Protein AF-A0A975G9B1-F1 (afdb_monomer_lite)

Secondary structure (DSSP, 8-state):
--TTTGGG-BSSPPTTPEEEEEEEEEEETTS-B----HHHHHHHHHHHHHTTT-THHHHTTEEEPS--EEESB-EEEEEETTHHHHHTT--TTS-SSSEEEEEEEEEE-SS-EEEEEEEEEESEEEEEETTEEEEE-BSB-TTT--B-TT-HHHHTTSS--HHHHHHTTT-SSPSSPPEE--TT-HHHHHHT-SEEEEEEEEE-TT-EEEEEEEEEESS-SEEEEEEEEEETT---PBPTTS-B-PBB-BSSS--PPP---TT----BTTPPPPEEE----PPP-

Sequence (285 aa):
MDPGQLVFGIPDPDANSLVGTFYDTKLDTKGRDTGMTPEKLREVIKDFTTHGWNERSLESKYYKAPKALYQTRLYIPVMAADAAPTAFGCGPEVQPSRWIVLYRGTVVAPESGKFRFVGAGDDVLVVRFNGQNVFDHGFTQGTTALYVPGKTDFLAGRKEDRDLAKMVRGGAMKMPITFYQYDTTRNWNQSIGGLAVGAEFEVMAGRSYPLEILISEVPGGLFGAALLIEKSGASYSKASTGSPVLPLFRLDGTLPPATKADNAPPYDPNGSVWKRVDGKIRPGI

Structure (mmCIF, N/CA/C/O backbone):
data_AF-A0A975G9B1-F1
#
_entry.id   AF-A0A975G9B1-F1
#
loop_
_atom_site.group_PDB
_atom_site.id
_atom_site.type_symbol
_atom_site.label_atom_id
_atom_site.label_alt_id
_atom_site.label_comp_id
_atom_site.label_asym_id
_atom_site.label_entity_id
_atom_site.label_seq_id
_atom_site.pdbx_PDB_ins_code
_atom_site.Cartn_x
_atom_site.Cartn_y
_atom_site.Cartn_z
_atom_site.occupancy
_atom_site.B_iso_or_equiv
_atom_site.auth_seq_id
_atom_site.auth_comp_id
_atom_site.auth_asym_id
_atom_site.auth_atom_id
_atom_site.pdbx_PDB_model_num
ATOM 1 N N . MET A 1 1 ? -23.195 -7.856 -2.102 1.00 59.41 1 MET A N 1
ATOM 2 C CA . MET A 1 1 ? -22.259 -6.746 -1.840 1.00 59.41 1 MET A CA 1
ATOM 3 C C . MET A 1 1 ? -22.224 -5.901 -3.106 1.00 59.41 1 MET A C 1
ATOM 5 O O . MET A 1 1 ? -22.267 -6.495 -4.180 1.00 59.41 1 MET A O 1
ATOM 9 N N . ASP A 1 2 ? -22.259 -4.573 -3.000 1.00 68.38 2 ASP A N 1
ATOM 10 C CA . ASP A 1 2 ? -22.180 -3.671 -4.165 1.00 68.38 2 ASP A CA 1
ATOM 11 C C . ASP A 1 2 ? -20.811 -3.848 -4.864 1.00 68.38 2 ASP A C 1
ATOM 13 O O . ASP A 1 2 ? -19.817 -4.026 -4.152 1.00 68.38 2 ASP A O 1
ATOM 17 N N . PRO A 1 3 ? -20.706 -3.819 -6.210 1.00 64.44 3 PRO A N 1
ATOM 18 C CA . PRO A 1 3 ? -19.423 -3.763 -6.918 1.00 64.44 3 PRO A CA 1
ATOM 19 C C . PRO A 1 3 ? -18.385 -2.809 -6.312 1.00 64.44 3 PRO A C 1
ATOM 21 O O . PRO A 1 3 ? -17.206 -3.160 -6.267 1.00 64.44 3 PRO A O 1
ATOM 24 N N . GLY A 1 4 ? -18.807 -1.649 -5.796 1.00 65.12 4 GLY A N 1
ATOM 25 C CA . GLY A 1 4 ? -17.917 -0.696 -5.126 1.00 65.12 4 GLY A CA 1
ATOM 26 C C . GLY A 1 4 ? -17.311 -1.223 -3.820 1.00 65.12 4 GLY A C 1
ATOM 27 O O . GLY A 1 4 ? -16.214 -0.836 -3.456 1.00 65.12 4 GLY A O 1
ATOM 28 N N . GLN A 1 5 ? -17.970 -2.148 -3.126 1.00 74.38 5 GLN A N 1
ATOM 29 C CA . GLN A 1 5 ? -17.494 -2.727 -1.862 1.00 74.38 5 GLN A CA 1
ATOM 30 C C . GLN A 1 5 ? -16.549 -3.918 -2.081 1.00 74.38 5 GLN A C 1
ATOM 32 O O . GLN A 1 5 ? -15.650 -4.145 -1.274 1.00 74.38 5 GLN A O 1
ATOM 37 N N . LEU A 1 6 ? -16.706 -4.643 -3.195 1.00 82.56 6 LEU A N 1
ATOM 38 C CA 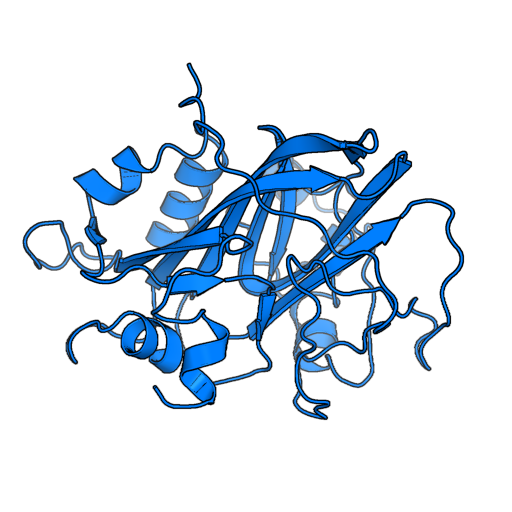. LEU A 1 6 ? -15.876 -5.810 -3.532 1.00 82.56 6 LEU A CA 1
ATOM 39 C C . LEU A 1 6 ? -14.397 -5.456 -3.749 1.00 82.56 6 LEU A C 1
ATOM 41 O O . LEU A 1 6 ? -13.534 -6.330 -3.693 1.00 82.56 6 LEU A O 1
ATOM 45 N N . VAL A 1 7 ? -14.083 -4.177 -3.974 1.00 87.12 7 VAL A N 1
ATOM 46 C CA . VAL A 1 7 ? -12.705 -3.694 -4.146 1.00 87.12 7 VAL A CA 1
ATOM 47 C C . VAL A 1 7 ? -11.870 -3.799 -2.863 1.00 87.12 7 VAL A C 1
ATOM 49 O O . VAL A 1 7 ? -10.647 -3.841 -2.956 1.00 87.12 7 VAL A O 1
ATOM 52 N N . PHE A 1 8 ? -12.504 -3.912 -1.687 1.00 90.00 8 PHE A N 1
ATOM 53 C CA . PHE A 1 8 ? -11.844 -4.197 -0.400 1.00 90.00 8 PHE A CA 1
ATOM 54 C C . PHE A 1 8 ? -11.728 -5.701 -0.101 1.00 90.00 8 PHE A C 1
ATOM 56 O O . PHE A 1 8 ? -11.131 -6.102 0.896 1.00 90.00 8 PHE A O 1
ATOM 63 N N . GLY A 1 9 ? -12.264 -6.543 -0.980 1.00 90.31 9 GLY A N 1
ATOM 64 C CA . GLY A 1 9 ? -12.240 -7.991 -0.867 1.00 90.31 9 GLY A CA 1
ATOM 65 C C . GLY A 1 9 ? -13.637 -8.595 -0.918 1.00 90.31 9 GLY A C 1
ATOM 66 O O . GLY A 1 9 ? -14.657 -7.909 -0.844 1.00 90.31 9 GLY A O 1
ATOM 67 N N . ILE A 1 10 ? -13.671 -9.914 -1.055 1.00 89.38 10 ILE A N 1
ATOM 68 C CA . ILE A 1 10 ? -14.897 -10.710 -1.111 1.00 89.38 10 ILE A CA 1
ATOM 69 C C . ILE A 1 10 ? -15.189 -11.342 0.261 1.00 89.38 10 ILE A C 1
ATOM 71 O O . ILE A 1 10 ? -14.260 -11.545 1.043 1.00 89.38 10 ILE A O 1
ATOM 75 N N . PRO A 1 11 ? -16.458 -11.640 0.594 1.00 85.44 11 PRO A N 1
ATOM 76 C CA . PRO A 1 11 ? -16.806 -12.242 1.884 1.00 85.44 11 PRO A CA 1
ATOM 77 C C . PRO A 1 11 ? -16.415 -13.722 1.978 1.00 85.44 11 PRO A C 1
ATOM 79 O O . PRO A 1 11 ? -16.174 -14.215 3.078 1.00 85.44 11 PRO A O 1
ATOM 82 N N . ASP A 1 12 ? -16.346 -14.418 0.843 1.00 83.75 12 ASP A N 1
ATOM 83 C CA . ASP A 1 12 ? -16.025 -15.840 0.791 1.00 83.75 12 ASP A CA 1
ATOM 84 C C . ASP A 1 12 ? -14.514 -16.040 0.604 1.00 83.75 12 ASP A C 1
ATOM 86 O O . ASP A 1 12 ? -13.925 -15.437 -0.297 1.00 83.75 12 ASP A O 1
ATOM 90 N N . PRO A 1 13 ? -13.855 -16.872 1.426 1.00 79.94 13 PRO A N 1
ATOM 91 C CA . PRO A 1 13 ? -12.434 -17.138 1.266 1.00 79.94 13 PRO A CA 1
ATOM 92 C C . PRO A 1 13 ? -12.158 -17.859 -0.056 1.00 79.94 13 PRO A C 1
ATOM 94 O O . PRO A 1 13 ? -12.658 -18.959 -0.285 1.00 79.94 13 PRO A O 1
ATOM 97 N N . ASP A 1 14 ? -11.290 -17.278 -0.883 1.00 77.94 14 ASP A N 1
ATOM 98 C CA . ASP A 1 14 ? -10.572 -18.024 -1.919 1.00 77.94 14 ASP A CA 1
ATOM 99 C C . ASP A 1 14 ? -9.252 -18.558 -1.347 1.00 77.94 14 ASP A C 1
ATOM 101 O O . ASP A 1 14 ? -8.618 -17.921 -0.497 1.00 77.94 14 ASP A O 1
ATOM 105 N N . ALA A 1 15 ? -8.807 -19.718 -1.836 1.00 79.75 15 ALA A N 1
ATOM 106 C CA . ALA A 1 15 ? -7.558 -20.342 -1.402 1.00 79.75 15 ALA A CA 1
ATOM 107 C C . ALA A 1 15 ? -6.342 -19.419 -1.602 1.00 79.75 15 ALA A C 1
ATOM 109 O O . ALA A 1 15 ? -5.358 -19.531 -0.860 1.00 79.75 15 ALA A O 1
ATOM 110 N N . ASN A 1 16 ? -6.420 -18.491 -2.567 1.00 86.69 16 ASN A N 1
ATOM 111 C CA . ASN A 1 16 ? -5.346 -17.562 -2.884 1.00 86.69 16 ASN A CA 1
ATOM 112 C C . ASN A 1 16 ? -5.459 -16.192 -2.189 1.00 86.69 16 ASN A C 1
ATOM 114 O O . ASN A 1 16 ? -4.576 -15.354 -2.367 1.00 86.69 16 ASN A O 1
ATOM 118 N N . SER A 1 17 ? -6.489 -15.938 -1.385 1.00 91.38 17 SER A N 1
ATOM 119 C CA . SER A 1 17 ? -6.714 -14.608 -0.811 1.00 91.38 17 SER A CA 1
ATOM 120 C C . SER A 1 17 ? -5.895 -14.323 0.448 1.00 91.38 17 SER A C 1
ATOM 122 O O . SER A 1 17 ? -5.676 -15.187 1.301 1.00 91.38 17 SER A O 1
ATOM 124 N N . LEU A 1 18 ? -5.497 -13.060 0.607 1.00 94.62 18 LEU A N 1
ATOM 125 C CA . LEU A 1 18 ? -5.094 -12.498 1.894 1.00 94.62 18 LEU A CA 1
ATOM 126 C C . LEU A 1 18 ? -6.326 -12.306 2.774 1.00 94.62 18 LEU A C 1
ATOM 128 O O . LEU A 1 18 ? -7.396 -11.951 2.281 1.00 94.62 18 LEU A O 1
ATOM 132 N N . VAL A 1 19 ? -6.154 -12.480 4.080 1.00 95.62 19 VAL A N 1
ATOM 133 C CA . VAL A 1 19 ? -7.198 -12.205 5.071 1.00 95.62 19 VAL A CA 1
ATOM 134 C C . VAL A 1 19 ? -7.104 -10.742 5.481 1.00 95.62 19 VAL A C 1
ATOM 136 O O . VAL A 1 19 ? -6.072 -10.322 6.001 1.00 95.62 19 VAL A O 1
ATOM 139 N N . GLY A 1 20 ? -8.157 -9.979 5.218 1.00 96.31 20 GLY A N 1
ATOM 140 C CA . GLY A 1 20 ? -8.314 -8.577 5.578 1.00 96.31 20 GLY A CA 1
ATOM 141 C C . GLY A 1 20 ? -9.076 -8.413 6.887 1.00 96.31 20 GLY A C 1
ATOM 142 O O . GLY A 1 20 ? -10.209 -8.882 7.011 1.00 96.31 20 GLY A O 1
ATOM 143 N N . THR A 1 21 ? -8.475 -7.699 7.835 1.00 96.88 21 THR A N 1
ATOM 144 C CA . THR A 1 21 ? -9.108 -7.273 9.088 1.00 96.88 21 THR A CA 1
ATOM 145 C C . THR A 1 21 ? -9.267 -5.757 9.095 1.00 96.88 21 THR A C 1
ATOM 147 O O . THR A 1 21 ? -8.298 -5.042 8.848 1.00 96.88 21 THR A O 1
ATOM 150 N N . PHE A 1 22 ? -10.458 -5.265 9.434 1.00 97.06 22 PHE A N 1
ATOM 151 C CA . PHE A 1 22 ? -10.736 -3.837 9.594 1.00 97.06 22 PHE A CA 1
ATOM 152 C C . PHE A 1 22 ? -10.763 -3.434 11.072 1.00 97.06 22 PHE A C 1
ATOM 154 O O . PHE A 1 22 ? -11.398 -4.100 11.896 1.00 97.06 22 PHE A O 1
ATOM 161 N N . TYR A 1 23 ? -10.127 -2.304 11.381 1.00 97.31 23 TYR A N 1
ATOM 162 C CA . TYR A 1 23 ? -10.142 -1.653 12.687 1.00 97.31 23 TYR A CA 1
ATOM 163 C C . TYR A 1 23 ? -10.677 -0.229 12.570 1.00 97.31 23 TYR A C 1
ATOM 165 O O . TYR A 1 23 ? -10.077 0.608 11.886 1.00 97.31 23 TYR A O 1
ATOM 173 N N . ASP A 1 24 ? -11.757 0.070 13.293 1.00 95.81 24 ASP A N 1
ATOM 174 C CA . ASP A 1 24 ? -12.147 1.455 13.542 1.00 95.81 24 ASP A CA 1
ATOM 175 C C . ASP A 1 24 ? -11.385 1.971 14.762 1.00 95.81 24 ASP A C 1
ATOM 177 O O . ASP A 1 24 ? -11.650 1.571 15.894 1.00 95.81 24 ASP A O 1
ATOM 181 N N . THR A 1 25 ? -10.447 2.890 14.542 1.00 96.81 25 THR A N 1
ATOM 182 C CA . THR A 1 25 ? -9.612 3.416 15.625 1.00 96.81 25 THR A CA 1
ATOM 183 C C . THR A 1 25 ? -10.307 4.504 16.451 1.00 96.81 25 THR A C 1
ATOM 185 O O . THR A 1 25 ? -9.828 4.877 17.525 1.00 96.81 25 THR A O 1
ATOM 188 N N . LYS A 1 26 ? -11.464 4.993 15.985 1.00 94.94 26 LYS A N 1
ATOM 189 C CA . LYS A 1 26 ? -12.306 5.964 16.697 1.00 94.94 26 LYS A CA 1
ATOM 190 C C . LYS A 1 26 ? -13.044 5.338 17.878 1.00 94.94 26 LYS A C 1
ATOM 192 O O . LYS A 1 26 ? -13.419 6.057 18.797 1.00 94.94 26 LYS A O 1
ATOM 197 N N . LEU A 1 27 ? -13.233 4.021 17.859 1.00 94.75 27 LEU A N 1
ATOM 198 C CA . LEU A 1 27 ? -13.948 3.274 18.886 1.00 94.75 27 LEU A CA 1
ATOM 199 C C . LEU A 1 27 ? -12.996 2.312 19.595 1.00 94.75 27 LEU A C 1
ATOM 201 O O . LEU A 1 27 ? -12.143 1.690 18.963 1.00 94.75 27 LEU A O 1
ATOM 205 N N . ASP A 1 28 ? -13.136 2.182 20.911 1.00 96.00 28 ASP A N 1
ATOM 206 C CA . ASP A 1 28 ? -12.418 1.176 21.684 1.00 96.00 28 ASP A CA 1
ATOM 207 C C . ASP A 1 28 ? -13.070 -0.211 21.551 1.00 96.00 28 ASP A C 1
ATOM 209 O O . ASP A 1 28 ? -14.099 -0.393 20.896 1.00 96.00 28 ASP A O 1
ATOM 213 N N . THR A 1 29 ? -12.496 -1.219 22.208 1.00 95.62 29 THR A N 1
ATOM 214 C CA . THR A 1 29 ? -13.017 -2.600 22.189 1.00 95.62 29 THR A CA 1
ATOM 215 C C . THR A 1 29 ? -14.428 -2.758 22.772 1.00 95.62 29 THR A C 1
ATOM 217 O O . THR A 1 29 ? -15.036 -3.816 22.619 1.00 95.62 29 THR A O 1
ATOM 220 N N . LYS A 1 30 ? -14.962 -1.726 23.435 1.00 93.56 30 LYS A N 1
ATOM 221 C CA . LYS A 1 30 ? -16.316 -1.670 24.001 1.00 93.56 30 LYS A CA 1
ATOM 222 C C . LYS A 1 30 ? -17.232 -0.707 23.235 1.00 93.56 30 LYS A C 1
ATOM 224 O O . LYS A 1 30 ? -18.334 -0.442 23.707 1.00 93.56 30 LYS A O 1
ATOM 229 N N . GLY A 1 31 ? -16.789 -0.177 22.093 1.00 91.62 31 GLY A N 1
ATOM 230 C CA . GLY A 1 31 ? -17.560 0.763 21.276 1.00 91.62 31 GLY A CA 1
ATOM 231 C C . GLY A 1 31 ? -17.593 2.194 21.819 1.00 91.62 31 GLY A C 1
ATOM 232 O O . GLY A 1 31 ? -18.476 2.959 21.449 1.00 91.62 31 GLY A O 1
ATOM 233 N N . ARG A 1 32 ? -16.677 2.572 22.717 1.00 93.50 32 ARG A N 1
ATOM 234 C CA . ARG A 1 32 ? -16.606 3.936 23.271 1.00 93.50 32 ARG A CA 1
ATOM 235 C C . ARG A 1 32 ? -15.637 4.790 22.464 1.00 93.50 32 ARG A C 1
ATOM 237 O O . ARG A 1 32 ? -14.622 4.282 22.000 1.00 93.50 32 ARG A O 1
ATOM 244 N N . ASP A 1 33 ? -15.920 6.083 22.354 1.00 95.25 33 ASP A N 1
ATOM 245 C CA . ASP A 1 33 ? -15.051 7.034 21.655 1.00 95.25 33 ASP A CA 1
ATOM 246 C C . ASP A 1 33 ? -13.634 7.076 22.268 1.00 95.25 33 ASP A C 1
ATOM 248 O O . ASP A 1 33 ? -13.464 7.155 23.488 1.00 95.25 33 ASP A O 1
ATOM 252 N N . THR A 1 34 ? -12.608 7.004 21.418 1.00 96.12 34 THR A N 1
ATOM 253 C CA . THR A 1 34 ? -11.186 7.017 21.817 1.00 96.12 34 THR A CA 1
ATOM 254 C C . THR A 1 34 ? -10.561 8.416 21.785 1.00 96.12 34 THR A C 1
ATOM 256 O O . THR A 1 34 ? -9.386 8.589 22.129 1.00 96.12 34 THR A O 1
ATOM 259 N N . GLY A 1 35 ? -11.301 9.427 21.325 1.00 95.69 35 GLY A N 1
ATOM 260 C CA . GLY A 1 35 ? -10.792 10.757 21.013 1.00 95.69 35 GLY A CA 1
ATOM 261 C C . GLY A 1 35 ? -9.785 10.749 19.862 1.00 95.69 35 GLY A C 1
ATOM 262 O O . GLY A 1 35 ? -8.821 11.526 19.894 1.00 95.69 35 GLY A O 1
ATOM 263 N N . MET A 1 36 ? -9.932 9.830 18.898 1.00 96.81 36 MET A N 1
ATOM 264 C CA . MET A 1 36 ? -9.004 9.680 17.775 1.00 96.81 36 MET A CA 1
ATOM 265 C C . MET A 1 36 ? -9.009 10.912 16.866 1.00 96.81 36 MET A C 1
ATOM 267 O O . MET A 1 36 ? -10.040 11.285 16.303 1.00 96.81 36 MET A O 1
ATOM 271 N N . THR A 1 37 ? -7.826 11.484 16.651 1.00 96.31 37 THR A N 1
ATOM 272 C CA . THR A 1 37 ? -7.583 12.558 15.677 1.00 96.31 37 THR A CA 1
ATOM 273 C C . THR A 1 37 ? -6.749 12.024 14.510 1.00 96.31 37 THR A C 1
ATOM 275 O O . THR A 1 37 ? -6.126 10.967 14.648 1.00 96.31 37 THR A O 1
ATOM 278 N N . PRO A 1 38 ? -6.698 12.727 13.364 1.00 95.44 38 PRO A N 1
ATOM 279 C CA . PRO A 1 38 ? -5.798 12.368 12.271 1.00 95.44 38 PRO A CA 1
ATOM 280 C C . PRO A 1 38 ? -4.347 12.186 12.735 1.00 95.44 38 PRO A C 1
ATOM 282 O O . PRO A 1 38 ? -3.728 11.173 12.437 1.00 95.44 38 PRO A O 1
ATOM 285 N N . GLU A 1 39 ? -3.825 13.109 13.543 1.00 95.94 39 GLU A N 1
ATOM 286 C CA . GLU A 1 39 ? -2.448 13.096 14.056 1.00 95.94 39 GLU A CA 1
ATOM 287 C C . GLU A 1 39 ? -2.188 11.871 14.935 1.00 95.94 39 GLU A C 1
ATOM 289 O O . GLU A 1 39 ? -1.176 11.195 14.761 1.00 95.94 39 GLU A O 1
ATOM 294 N N . LYS A 1 40 ? -3.129 11.538 15.830 1.00 97.44 40 LYS A N 1
ATOM 295 C CA . LYS A 1 40 ? -3.027 10.335 16.667 1.00 97.44 40 LYS A CA 1
ATOM 296 C C . LYS A 1 40 ? -2.994 9.068 15.819 1.00 97.44 40 LYS A C 1
ATOM 298 O O . LYS A 1 40 ? -2.215 8.171 16.120 1.00 97.44 40 LYS A O 1
ATOM 303 N N . LEU A 1 41 ? -3.798 8.993 14.759 1.00 97.62 41 LEU A N 1
ATOM 304 C CA . LEU A 1 41 ? -3.797 7.823 13.888 1.00 97.62 41 LEU A CA 1
ATOM 305 C C . LEU A 1 41 ? -2.486 7.685 13.103 1.00 97.62 41 LEU A C 1
ATOM 307 O O . LEU A 1 41 ? -1.980 6.573 12.982 1.00 97.62 41 LEU A O 1
ATOM 311 N N . ARG A 1 42 ? -1.892 8.787 12.623 1.00 97.31 42 ARG A N 1
ATOM 312 C CA . ARG A 1 42 ? -0.571 8.733 11.966 1.00 97.31 42 ARG A CA 1
ATOM 313 C C . ARG A 1 42 ? 0.490 8.129 12.891 1.00 97.31 42 ARG A C 1
ATOM 315 O O . ARG A 1 42 ? 1.252 7.272 12.453 1.00 97.31 42 ARG A O 1
ATOM 322 N N . GLU A 1 43 ? 0.488 8.501 14.173 1.00 97.38 43 GLU A N 1
ATOM 323 C CA . GLU A 1 43 ? 1.387 7.892 15.163 1.00 97.38 43 GLU A CA 1
ATOM 324 C C . GLU A 1 43 ? 1.031 6.429 15.461 1.00 97.38 43 GLU A C 1
ATOM 326 O O . GLU A 1 43 ? 1.929 5.599 15.519 1.00 97.38 43 GLU A O 1
ATOM 331 N N . VAL A 1 44 ? -0.254 6.062 15.555 1.00 98.25 44 VAL A N 1
ATOM 332 C CA . VAL A 1 44 ? -0.668 4.652 15.715 1.00 98.25 44 VAL A CA 1
ATOM 333 C C . VAL A 1 44 ? -0.164 3.786 14.557 1.00 98.25 44 VAL A C 1
ATOM 335 O O . VAL A 1 44 ? 0.333 2.684 14.790 1.00 98.25 44 VAL A O 1
ATOM 338 N N . ILE A 1 45 ? -0.262 4.271 13.316 1.00 98.44 45 ILE A N 1
ATOM 339 C CA . ILE A 1 45 ? 0.233 3.562 12.128 1.00 98.44 45 ILE A CA 1
ATOM 340 C C . ILE A 1 45 ? 1.759 3.457 12.165 1.00 98.44 45 ILE A C 1
ATOM 342 O O . ILE A 1 45 ? 2.303 2.381 11.908 1.00 98.44 45 ILE A O 1
ATOM 346 N N . LYS A 1 46 ? 2.460 4.536 12.519 1.00 98.00 46 LYS A N 1
ATOM 347 C CA . LYS A 1 46 ? 3.918 4.530 12.672 1.00 98.00 46 LYS A CA 1
ATOM 348 C C . LYS A 1 46 ? 4.376 3.553 13.732 1.00 98.00 46 LYS A C 1
ATOM 350 O O . LYS A 1 46 ? 5.227 2.713 13.445 1.00 98.00 46 LYS A O 1
ATOM 355 N N . ASP A 1 47 ? 3.778 3.585 14.912 1.00 97.62 47 ASP A N 1
ATOM 356 C CA . ASP A 1 47 ? 4.091 2.645 15.978 1.00 97.62 47 ASP A CA 1
ATOM 357 C C . ASP A 1 47 ? 3.832 1.208 15.517 1.00 97.62 47 ASP A C 1
ATOM 359 O O . ASP A 1 47 ? 4.717 0.361 15.625 1.00 97.62 47 ASP A O 1
ATOM 363 N N . PHE A 1 48 ? 2.672 0.934 14.915 1.00 98.50 48 PHE A N 1
ATOM 364 C CA . PHE A 1 48 ? 2.335 -0.398 14.412 1.00 98.50 48 PHE A CA 1
ATOM 365 C C . PHE A 1 48 ? 3.341 -0.910 13.368 1.00 98.50 48 PHE A C 1
ATOM 367 O O . PHE A 1 48 ? 3.837 -2.037 13.476 1.00 98.50 48 PHE A O 1
ATOM 374 N N . THR A 1 49 ? 3.672 -0.083 12.374 1.00 98.25 49 THR A N 1
ATOM 375 C CA . THR A 1 49 ? 4.527 -0.475 11.242 1.00 98.25 49 THR A CA 1
ATOM 376 C C . THR A 1 49 ? 6.012 -0.549 11.598 1.00 98.25 49 THR A C 1
ATOM 378 O O . THR A 1 49 ? 6.765 -1.249 10.915 1.00 98.25 49 THR A O 1
ATOM 381 N N . THR A 1 50 ? 6.444 0.115 12.673 1.00 96.12 50 THR A N 1
ATOM 382 C CA . THR A 1 50 ? 7.840 0.099 13.150 1.00 96.12 50 THR A CA 1
ATOM 383 C C . THR A 1 50 ? 8.080 -0.858 14.322 1.00 96.12 50 THR A C 1
ATOM 385 O O . THR A 1 50 ? 9.218 -1.265 14.538 1.00 96.12 50 THR A O 1
ATOM 388 N N . HIS A 1 51 ? 7.030 -1.323 15.011 1.00 94.38 51 HIS A N 1
ATOM 389 C CA . HIS A 1 51 ? 7.122 -2.265 16.137 1.00 94.38 51 HIS A CA 1
ATOM 390 C C . HIS A 1 51 ? 6.575 -3.655 15.780 1.00 94.38 51 HIS A C 1
ATOM 392 O O . HIS A 1 51 ? 5.739 -4.240 16.472 1.00 94.38 51 HIS A O 1
ATOM 398 N N . GLY A 1 52 ? 7.062 -4.198 14.661 1.00 89.75 52 GLY A N 1
ATOM 399 C CA . GLY A 1 52 ? 6.894 -5.611 14.310 1.00 89.75 52 GLY A CA 1
ATOM 400 C C . GLY A 1 52 ? 5.508 -6.017 13.806 1.00 89.75 52 GLY A C 1
ATOM 401 O O . GLY A 1 52 ? 5.288 -7.216 13.615 1.00 89.75 52 GLY A O 1
ATOM 402 N N . TRP A 1 53 ? 4.607 -5.058 13.552 1.00 97.38 53 TRP A N 1
ATOM 403 C CA . TRP A 1 53 ? 3.246 -5.305 13.064 1.00 97.38 53 TRP A CA 1
ATOM 404 C C . TRP A 1 53 ? 2.443 -6.209 14.008 1.00 97.38 53 TRP A C 1
ATOM 406 O O . TRP A 1 53 ? 1.728 -7.115 13.594 1.00 97.38 53 TRP A O 1
ATOM 416 N N . ASN A 1 54 ? 2.561 -6.028 15.320 1.00 96.00 54 ASN A N 1
ATOM 417 C CA . ASN A 1 54 ? 1.811 -6.860 16.257 1.00 96.00 54 ASN A CA 1
ATOM 418 C C . ASN A 1 54 ? 0.314 -6.490 16.247 1.00 96.00 54 ASN A C 1
ATOM 420 O O . ASN A 1 54 ? -0.081 -5.504 16.862 1.00 96.00 54 ASN A O 1
ATOM 424 N N . GLU A 1 55 ? -0.536 -7.286 15.590 1.00 96.19 55 GLU A N 1
ATOM 425 C CA . GLU A 1 55 ? -1.991 -7.032 15.471 1.00 96.19 55 GLU A CA 1
ATOM 426 C C . GLU A 1 55 ? -2.695 -6.968 16.829 1.00 96.19 55 GLU A C 1
ATOM 428 O O . GLU A 1 55 ? -3.636 -6.193 16.988 1.00 96.19 55 GLU A O 1
ATOM 433 N N . ARG A 1 56 ? -2.151 -7.626 17.865 1.00 96.38 56 ARG A N 1
ATOM 434 C CA . ARG A 1 56 ? -2.648 -7.485 19.241 1.00 96.38 56 ARG A CA 1
ATOM 435 C C . ARG A 1 56 ? -2.630 -6.032 19.727 1.00 96.38 56 ARG A C 1
ATOM 437 O O . ARG A 1 56 ? -3.453 -5.659 20.563 1.00 96.38 56 ARG A O 1
ATOM 444 N N . SER A 1 57 ? -1.713 -5.202 19.222 1.00 96.88 57 SER A N 1
ATOM 445 C CA . SER A 1 57 ? -1.652 -3.771 19.558 1.00 96.88 57 SER A CA 1
ATOM 446 C C . SER A 1 57 ? -2.860 -2.979 19.043 1.00 96.88 57 SER A C 1
ATOM 448 O O . SER A 1 57 ? -3.201 -1.965 19.651 1.00 96.88 57 SER A O 1
ATOM 450 N N . LEU A 1 58 ? -3.527 -3.465 17.989 1.00 97.88 58 LEU A N 1
ATOM 451 C CA . LEU A 1 58 ? -4.783 -2.922 17.477 1.00 97.88 58 LEU A CA 1
ATOM 452 C C . LEU A 1 58 ? -5.982 -3.600 18.153 1.00 97.88 58 LEU A C 1
ATOM 454 O O . LEU A 1 58 ? -6.839 -2.915 18.700 1.00 97.88 58 LEU A O 1
ATOM 458 N N . GLU A 1 59 ? -6.000 -4.937 18.209 1.00 97.00 59 GLU A N 1
ATOM 459 C CA . GLU A 1 59 ? -7.114 -5.726 18.773 1.00 97.00 59 GLU A CA 1
ATOM 460 C C . GLU A 1 59 ? -7.418 -5.418 20.235 1.00 97.00 59 GLU A C 1
ATOM 462 O O . GLU A 1 59 ? -8.567 -5.472 20.658 1.00 97.00 59 GLU A O 1
ATOM 467 N N . SER A 1 60 ? -6.390 -5.114 21.027 1.00 97.00 60 SER A N 1
ATOM 468 C CA . SER A 1 60 ? -6.574 -4.793 22.444 1.00 97.00 60 SER A CA 1
ATOM 469 C C . SER A 1 60 ? -7.105 -3.380 22.686 1.00 97.00 60 SER A C 1
ATOM 471 O O . SER A 1 60 ? -7.561 -3.094 23.795 1.00 97.00 60 SER A O 1
ATOM 473 N N . LYS A 1 61 ? -7.040 -2.497 21.681 1.00 97.62 61 LYS A N 1
ATOM 474 C CA . LYS A 1 61 ? -7.328 -1.065 21.830 1.00 97.62 61 LYS A CA 1
ATOM 475 C C . LYS A 1 61 ? -8.562 -0.613 21.068 1.00 97.62 61 LYS A C 1
ATOM 477 O O . LYS A 1 61 ? -9.274 0.241 21.583 1.00 97.62 61 LYS A O 1
ATOM 482 N N . TYR A 1 62 ? -8.805 -1.163 19.884 1.00 97.38 62 TYR A N 1
ATOM 483 C CA . TYR A 1 62 ? -9.757 -0.612 18.925 1.00 97.38 62 TYR A CA 1
ATOM 484 C C . TYR A 1 62 ? -10.861 -1.595 18.558 1.00 97.38 62 TYR A C 1
ATOM 486 O O . TYR A 1 62 ? -10.694 -2.813 18.654 1.00 97.38 62 TYR A O 1
ATOM 494 N N . TYR A 1 63 ? -11.987 -1.050 18.107 1.00 95.62 63 TYR A N 1
ATOM 495 C CA . TYR A 1 63 ? -13.074 -1.834 17.546 1.00 95.62 63 TYR A CA 1
ATOM 496 C C . TYR A 1 63 ? -12.596 -2.581 16.296 1.00 95.62 63 TYR A C 1
ATOM 498 O O . TYR A 1 63 ? -12.106 -1.982 15.338 1.00 95.62 63 TYR A O 1
ATOM 506 N N . LYS A 1 64 ? -12.766 -3.903 16.308 1.00 96.00 64 LYS A N 1
ATOM 507 C CA . LYS A 1 64 ? -12.499 -4.796 15.179 1.00 96.00 64 LYS A CA 1
ATOM 508 C C . LYS A 1 64 ? -13.821 -5.128 14.496 1.00 96.00 64 LYS A C 1
ATOM 510 O O . LYS A 1 64 ? -14.771 -5.526 15.171 1.00 96.00 64 LYS A O 1
ATOM 515 N N . ALA A 1 65 ? -13.874 -4.991 13.173 1.00 93.56 65 ALA A N 1
ATOM 516 C CA . ALA A 1 65 ? -15.062 -5.360 12.414 1.00 93.56 65 ALA A CA 1
ATOM 517 C C . ALA A 1 65 ? -15.400 -6.852 12.614 1.00 93.56 65 ALA A C 1
ATOM 519 O O . ALA A 1 65 ? -14.494 -7.686 12.710 1.00 93.56 65 ALA A O 1
ATOM 520 N N . PRO A 1 66 ? -16.692 -7.220 12.646 1.00 88.56 66 PRO A N 1
ATOM 521 C CA . PRO A 1 66 ? -17.115 -8.598 12.889 1.00 88.56 66 PRO A CA 1
ATOM 522 C C . PRO A 1 66 ? -16.840 -9.528 11.700 1.00 88.56 66 PRO A C 1
ATOM 524 O O . PRO A 1 66 ? -16.895 -10.747 11.853 1.00 88.56 66 PRO A O 1
ATOM 527 N N . LYS A 1 67 ? -16.576 -8.968 10.513 1.00 89.31 67 LYS A N 1
ATOM 528 C CA . LYS A 1 67 ? -16.309 -9.712 9.281 1.00 89.31 67 LYS A CA 1
ATOM 529 C C . LYS A 1 67 ? -14.878 -9.472 8.821 1.00 89.31 67 LYS A C 1
ATOM 531 O O . LYS A 1 67 ? -14.398 -8.341 8.838 1.00 89.31 67 LYS A O 1
ATOM 536 N N . ALA A 1 68 ? -14.233 -10.541 8.368 1.00 92.81 68 ALA A N 1
ATOM 537 C CA . ALA A 1 68 ? -13.052 -10.442 7.524 1.00 92.81 68 ALA A CA 1
ATOM 538 C C . ALA A 1 68 ? -13.483 -10.359 6.053 1.00 92.81 68 ALA A C 1
ATOM 540 O O . ALA A 1 68 ? -14.546 -10.867 5.690 1.00 92.81 68 ALA A O 1
ATOM 541 N N . LEU A 1 69 ? -12.644 -9.748 5.221 1.00 93.44 69 LEU A N 1
ATOM 542 C CA . LEU A 1 69 ? -12.761 -9.804 3.764 1.00 93.44 69 LEU A CA 1
ATOM 543 C C . LEU A 1 69 ? -11.504 -10.424 3.170 1.00 93.44 69 LEU A C 1
ATOM 545 O O . LEU A 1 69 ? -10.429 -10.367 3.762 1.00 93.44 69 LEU A O 1
ATOM 549 N N . TYR A 1 70 ? -11.637 -11.012 1.992 1.00 93.12 70 TYR A N 1
ATOM 550 C CA . TYR A 1 70 ? -10.587 -11.783 1.347 1.00 93.12 70 TYR A CA 1
ATOM 551 C C . TYR A 1 70 ? -10.139 -11.087 0.070 1.00 93.12 70 TYR A C 1
ATOM 553 O O . TYR A 1 70 ? -10.951 -10.834 -0.818 1.00 93.12 70 TYR A O 1
ATOM 561 N N . GLN A 1 71 ? -8.851 -10.756 -0.009 1.00 93.19 71 GLN A N 1
ATOM 562 C CA . GLN A 1 71 ? -8.316 -9.897 -1.061 1.00 93.19 71 GLN A CA 1
ATOM 563 C C . GLN A 1 71 ? -7.192 -10.573 -1.842 1.00 93.19 71 GLN A C 1
ATOM 565 O O . GLN A 1 71 ? -6.236 -11.081 -1.255 1.00 93.19 71 GLN A O 1
ATOM 570 N N . THR A 1 72 ? -7.265 -10.515 -3.171 1.00 93.31 72 THR A N 1
ATOM 571 C CA . THR A 1 72 ? -6.247 -11.074 -4.073 1.00 93.31 72 THR A CA 1
ATOM 572 C C . THR A 1 72 ? -5.413 -10.004 -4.769 1.00 93.31 72 THR A C 1
ATOM 574 O O . THR A 1 72 ? -4.380 -10.334 -5.346 1.00 93.31 72 THR A O 1
ATOM 577 N N . ARG A 1 73 ? -5.802 -8.724 -4.711 1.00 94.25 73 ARG A N 1
ATOM 578 C CA . ARG A 1 73 ? -5.061 -7.600 -5.314 1.00 94.25 73 ARG A CA 1
ATOM 579 C C . ARG A 1 73 ? -5.458 -6.262 -4.695 1.00 94.25 73 ARG A C 1
ATOM 581 O O . ARG A 1 73 ? -6.579 -6.110 -4.237 1.00 94.25 73 ARG A O 1
ATOM 588 N N . LEU A 1 74 ? -4.594 -5.253 -4.758 1.00 94.44 74 LEU A N 1
ATOM 589 C CA . LEU A 1 74 ? -4.983 -3.876 -4.429 1.00 94.44 74 LEU A CA 1
ATOM 590 C C . LEU A 1 74 ? -4.988 -3.023 -5.693 1.00 94.44 74 LEU A C 1
ATOM 592 O O . LEU A 1 74 ? -3.941 -2.615 -6.195 1.00 94.44 74 LEU A O 1
ATOM 596 N N . TYR A 1 75 ? -6.193 -2.796 -6.209 1.00 95.06 75 TYR A N 1
ATOM 597 C CA . TYR A 1 75 ? -6.468 -1.877 -7.305 1.00 95.06 75 TYR A CA 1
ATOM 598 C C . TYR A 1 75 ? -7.854 -1.272 -7.088 1.00 95.06 75 TYR A C 1
ATOM 600 O O . TYR A 1 75 ? -8.872 -1.828 -7.501 1.00 95.06 75 TYR A O 1
ATOM 608 N N . ILE A 1 76 ? -7.867 -0.167 -6.356 1.00 93.31 76 ILE A N 1
ATOM 609 C CA . ILE A 1 76 ? -9.041 0.550 -5.880 1.00 93.31 76 ILE A CA 1
ATOM 610 C C . ILE A 1 76 ? -8.979 1.933 -6.533 1.00 93.31 76 ILE A C 1
ATOM 612 O O . ILE A 1 76 ? -8.205 2.779 -6.076 1.00 93.31 76 ILE A O 1
ATOM 616 N N . PRO A 1 77 ? -9.725 2.155 -7.632 1.00 87.00 77 PRO A N 1
ATOM 617 C CA . PRO A 1 77 ? -9.877 3.484 -8.212 1.00 87.00 77 PRO A CA 1
ATOM 618 C C . PRO A 1 77 ? -10.477 4.457 -7.196 1.00 87.00 77 PRO A C 1
ATOM 620 O O . PRO A 1 77 ? -11.096 4.026 -6.222 1.00 87.00 77 PRO A O 1
ATOM 623 N N . VAL A 1 78 ? -10.345 5.760 -7.457 1.00 89.12 78 VAL A N 1
ATOM 624 C CA . VAL A 1 78 ? -10.896 6.780 -6.560 1.00 89.12 78 VAL A CA 1
ATOM 625 C C . VAL A 1 78 ? -12.388 6.556 -6.294 1.00 89.12 78 VAL A C 1
ATOM 627 O O . VAL A 1 78 ? -13.189 6.385 -7.218 1.00 89.12 78 VAL A O 1
ATOM 630 N N . MET A 1 79 ? -12.758 6.552 -5.019 1.00 88.94 79 MET A N 1
ATOM 631 C CA . MET A 1 79 ? -14.124 6.322 -4.555 1.00 88.94 79 MET A CA 1
ATOM 632 C C . MET A 1 79 ? -14.391 7.041 -3.229 1.00 88.94 79 MET A C 1
ATOM 634 O O . MET A 1 79 ? -13.472 7.588 -2.629 1.00 88.94 79 MET A O 1
ATOM 638 N N . ALA A 1 80 ? -15.639 7.041 -2.756 1.00 88.25 80 ALA A N 1
ATOM 639 C CA . ALA A 1 80 ? -15.970 7.574 -1.436 1.00 88.25 80 ALA A CA 1
ATOM 640 C C . ALA A 1 80 ? -15.405 6.683 -0.313 1.00 88.25 80 ALA A C 1
ATOM 642 O O . ALA A 1 80 ? -15.455 5.452 -0.388 1.00 88.25 80 ALA A O 1
ATOM 643 N N . ALA A 1 81 ? -14.880 7.305 0.745 1.00 85.38 81 ALA A N 1
ATOM 644 C CA . ALA A 1 81 ? -14.232 6.601 1.855 1.00 85.38 81 ALA A CA 1
ATOM 645 C C . ALA A 1 81 ? -15.196 5.778 2.747 1.00 85.38 81 ALA A C 1
ATOM 647 O O . ALA A 1 81 ? -14.754 5.002 3.598 1.00 85.38 81 ALA A O 1
ATOM 648 N N . ASP A 1 82 ? -16.515 5.919 2.569 1.00 84.81 82 ASP A N 1
ATOM 649 C CA . ASP A 1 82 ? -17.559 5.152 3.275 1.00 84.81 82 ASP A CA 1
ATOM 650 C C . ASP A 1 82 ? -17.693 3.707 2.803 1.00 84.81 82 ASP A C 1
ATOM 652 O O . ASP A 1 82 ? -18.211 2.847 3.528 1.00 84.81 82 ASP A O 1
ATOM 656 N N . ALA A 1 83 ? -17.151 3.406 1.629 1.00 86.94 83 ALA A N 1
ATOM 657 C CA . ALA A 1 83 ? -17.203 2.073 1.075 1.00 86.94 83 ALA A CA 1
ATOM 658 C C . ALA A 1 83 ? -16.436 1.043 1.914 1.00 86.94 83 ALA A C 1
ATOM 660 O O . ALA A 1 83 ? -16.912 -0.084 2.035 1.00 86.94 83 ALA A O 1
ATOM 661 N N . ALA A 1 84 ? -15.308 1.414 2.537 1.00 88.56 84 ALA A N 1
ATOM 662 C CA . ALA A 1 84 ? -14.529 0.495 3.370 1.00 88.56 84 ALA A CA 1
ATOM 663 C C . ALA A 1 84 ? -15.311 0.033 4.617 1.00 88.56 84 ALA A C 1
ATOM 665 O O . ALA A 1 84 ? -15.569 -1.168 4.723 1.00 88.56 84 ALA A O 1
ATOM 666 N N . PRO A 1 85 ? -15.770 0.921 5.529 1.00 88.94 85 PRO A N 1
ATOM 667 C CA . PRO A 1 85 ? -16.639 0.518 6.638 1.00 88.94 85 PRO A CA 1
ATOM 668 C C . PRO A 1 85 ? -17.825 -0.346 6.203 1.00 88.94 85 PRO A C 1
ATOM 670 O O . PRO A 1 85 ? -18.109 -1.378 6.816 1.00 88.94 85 PRO A O 1
ATOM 673 N N . THR A 1 86 ? -18.487 0.045 5.112 1.00 88.44 86 THR A N 1
ATOM 674 C CA . THR A 1 86 ? -19.665 -0.665 4.613 1.00 88.44 86 THR A CA 1
ATOM 675 C C . THR A 1 86 ? -19.315 -2.074 4.126 1.00 88.44 86 THR A C 1
ATOM 677 O O . THR A 1 86 ? -20.022 -3.028 4.454 1.00 88.44 86 THR A O 1
ATOM 680 N N . ALA A 1 87 ? -18.207 -2.238 3.395 1.00 89.44 87 ALA A N 1
ATOM 681 C CA . ALA A 1 87 ? -17.745 -3.535 2.898 1.00 89.44 87 ALA A CA 1
ATOM 682 C C . ALA A 1 87 ? -17.467 -4.521 4.044 1.00 89.44 87 ALA A C 1
ATOM 684 O O . ALA A 1 87 ? -17.885 -5.679 3.990 1.00 89.44 87 ALA A O 1
ATOM 685 N N . PHE A 1 88 ? -16.834 -4.048 5.121 1.00 91.50 88 PHE A N 1
ATOM 686 C CA . PHE A 1 88 ? -16.536 -4.853 6.311 1.00 91.50 88 PHE A CA 1
ATOM 687 C C . PHE A 1 88 ? -17.748 -5.066 7.237 1.00 91.50 88 PHE A C 1
ATOM 689 O O . PHE A 1 88 ? -17.637 -5.714 8.280 1.00 91.50 88 PHE A O 1
ATOM 696 N N . GLY A 1 89 ? -18.932 -4.581 6.848 1.00 88.06 89 GLY A N 1
ATOM 697 C CA . GLY A 1 89 ? -20.167 -4.757 7.607 1.00 88.06 89 GLY A CA 1
ATOM 698 C C . GLY A 1 89 ? -20.174 -4.001 8.931 1.00 88.06 89 GLY A C 1
ATOM 699 O O . GLY A 1 89 ? -20.824 -4.445 9.878 1.00 88.06 89 GLY A O 1
ATOM 700 N N . CYS A 1 90 ? -19.440 -2.892 9.007 1.00 86.06 90 CYS A N 1
ATOM 701 C CA . CYS A 1 90 ? -19.525 -1.977 10.132 1.00 86.06 90 CYS A CA 1
ATOM 702 C C . CYS A 1 90 ? -20.912 -1.313 10.166 1.00 86.06 90 CYS A C 1
ATOM 704 O O . CYS A 1 90 ? -21.522 -1.060 9.126 1.00 86.06 90 CYS A O 1
ATOM 706 N N . GLY A 1 91 ? -21.424 -1.050 11.371 1.00 72.06 91 GLY A N 1
ATOM 707 C CA . GLY A 1 91 ? -22.693 -0.341 11.550 1.00 72.06 91 GLY A CA 1
ATOM 708 C C . GLY A 1 91 ? -22.623 1.122 11.082 1.00 72.06 91 GLY A C 1
ATOM 709 O O . GLY A 1 91 ? -21.527 1.651 10.893 1.00 72.06 91 GLY A O 1
ATOM 710 N N . PRO A 1 92 ? -23.776 1.810 10.957 1.00 71.31 92 PRO A N 1
ATOM 711 C CA . PRO A 1 92 ? -23.857 3.191 10.457 1.00 71.31 92 PRO A CA 1
ATOM 712 C C . PRO A 1 92 ? -23.100 4.219 11.317 1.00 71.31 92 PRO A C 1
ATOM 714 O O . PRO A 1 92 ? -22.878 5.345 10.887 1.00 71.31 92 PRO A O 1
ATOM 717 N N . GLU A 1 93 ? -22.703 3.841 12.531 1.00 71.12 93 GLU A N 1
ATOM 718 C CA . GLU A 1 93 ? -21.947 4.682 13.462 1.00 71.12 93 GLU A CA 1
ATOM 719 C C . GLU A 1 93 ? -20.452 4.789 13.098 1.00 71.12 93 GLU A C 1
ATOM 721 O O . GLU A 1 93 ? -19.769 5.723 13.527 1.00 71.12 93 GLU A O 1
ATOM 726 N N . VAL A 1 94 ? -19.932 3.875 12.268 1.00 79.12 94 VAL A N 1
ATOM 727 C CA . VAL A 1 94 ? -18.536 3.899 11.811 1.00 79.12 94 VAL A CA 1
ATOM 728 C C . VAL A 1 94 ? -18.383 4.915 10.681 1.00 79.12 94 VAL A C 1
ATOM 730 O O . VAL A 1 94 ? -18.727 4.663 9.529 1.00 79.12 94 VAL A O 1
ATOM 733 N N . GLN A 1 95 ? -17.827 6.082 11.015 1.00 81.19 95 GLN A N 1
ATOM 734 C CA . GLN A 1 95 ? -17.560 7.141 10.034 1.00 81.19 95 GLN A CA 1
ATOM 735 C C . GLN A 1 95 ? -16.477 6.728 9.013 1.00 81.19 95 GLN A C 1
ATOM 737 O O . GLN A 1 95 ? -15.555 5.986 9.378 1.00 81.19 95 GLN A O 1
ATOM 742 N N . PRO A 1 96 ? -16.518 7.279 7.781 1.00 85.44 96 PRO A N 1
ATOM 743 C CA . PRO A 1 96 ? -15.624 6.961 6.657 1.00 85.44 96 PRO A CA 1
ATOM 744 C C . PRO A 1 96 ? -14.218 7.561 6.799 1.00 85.44 96 PRO A C 1
ATOM 746 O O . PRO A 1 96 ? -13.708 8.233 5.911 1.00 85.44 96 PRO A O 1
ATOM 749 N N . SER A 1 97 ? -13.611 7.414 7.969 1.00 91.19 97 SER A N 1
ATOM 750 C CA . SER A 1 97 ? -12.315 8.004 8.282 1.00 91.19 97 SER A CA 1
ATOM 751 C C . SER A 1 97 ? -11.653 7.319 9.458 1.00 91.19 97 SER A C 1
ATOM 753 O O . SER A 1 97 ? -12.321 6.713 10.296 1.00 91.19 97 SER A O 1
ATOM 755 N N . ARG A 1 98 ? -10.340 7.492 9.572 1.00 94.69 98 ARG A N 1
ATOM 756 C CA . ARG A 1 98 ? -9.539 7.071 10.719 1.00 94.69 98 ARG A CA 1
ATOM 757 C C . ARG A 1 98 ? -9.656 5.577 11.027 1.00 94.69 98 ARG A C 1
ATOM 759 O O . ARG A 1 98 ? -9.815 5.162 12.177 1.00 94.69 98 ARG A O 1
ATOM 766 N N . TRP A 1 99 ? -9.583 4.771 9.979 1.00 96.06 99 TRP A N 1
ATOM 767 C CA . TRP A 1 99 ? -9.620 3.315 10.057 1.00 96.06 99 TRP A CA 1
ATOM 768 C C . TRP A 1 99 ? -8.338 2.704 9.500 1.00 96.06 99 TRP A C 1
ATOM 770 O O . TRP A 1 99 ? -7.624 3.339 8.727 1.00 96.06 99 TRP A O 1
ATOM 780 N N . ILE A 1 100 ? -8.051 1.464 9.890 1.00 97.88 100 ILE A N 1
ATOM 781 C CA . ILE A 1 100 ? -6.944 0.658 9.362 1.00 97.88 100 ILE A CA 1
ATOM 782 C C . ILE A 1 100 ? -7.528 -0.636 8.796 1.00 97.88 100 ILE A C 1
ATOM 784 O O . ILE A 1 100 ? -8.322 -1.290 9.470 1.00 97.88 100 ILE A O 1
ATOM 788 N N . VAL A 1 101 ? -7.101 -1.035 7.598 1.00 97.94 101 VAL A N 1
ATOM 789 C CA . VAL A 1 101 ? -7.285 -2.404 7.104 1.00 97.94 101 VAL A CA 1
ATOM 790 C C . VAL A 1 101 ? -5.928 -3.077 6.985 1.00 97.94 101 VAL A C 1
ATOM 792 O O . VAL A 1 101 ? -4.999 -2.538 6.382 1.00 97.94 101 VAL A O 1
ATOM 795 N N . LEU A 1 102 ? -5.833 -4.270 7.561 1.00 98.19 102 LEU A N 1
ATOM 796 C CA . LEU A 1 102 ? -4.645 -5.108 7.560 1.00 98.19 102 LEU A CA 1
ATOM 797 C C . LEU A 1 102 ? -4.928 -6.385 6.767 1.00 98.19 102 LEU A C 1
ATOM 799 O O . LEU A 1 102 ? -5.713 -7.219 7.210 1.00 98.19 102 LEU A O 1
ATOM 803 N N . TYR A 1 103 ? -4.277 -6.547 5.616 1.00 97.81 103 TYR A N 1
ATOM 804 C CA . TYR A 1 103 ? -4.313 -7.775 4.821 1.00 97.81 103 TYR A CA 1
ATOM 805 C C . TYR A 1 103 ? -3.092 -8.636 5.117 1.00 97.81 103 TYR A C 1
ATOM 807 O O . TYR A 1 103 ? -1.962 -8.145 5.085 1.00 97.81 103 TYR A O 1
ATOM 815 N N . ARG A 1 104 ? -3.297 -9.930 5.379 1.00 96.94 104 ARG A N 1
ATOM 816 C CA . ARG A 1 104 ? -2.217 -10.856 5.742 1.00 96.94 104 ARG A CA 1
ATOM 817 C C . ARG A 1 104 ? -2.302 -12.193 5.038 1.00 96.94 104 ARG A C 1
ATOM 819 O O . ARG A 1 104 ? -3.378 -12.753 4.841 1.00 96.94 104 ARG A O 1
ATOM 826 N N . GLY A 1 105 ? -1.136 -12.748 4.736 1.00 95.19 105 GLY A N 1
ATOM 827 C CA . GLY A 1 105 ? -1.012 -14.093 4.199 1.00 95.19 105 GLY A CA 1
ATOM 828 C C . GLY A 1 105 ? 0.437 -14.523 4.034 1.00 95.19 105 GLY A C 1
ATOM 829 O O . GLY A 1 105 ? 1.374 -13.846 4.449 1.00 95.19 105 GLY A O 1
ATOM 830 N N . THR A 1 106 ? 0.623 -15.691 3.433 1.00 96.19 106 THR A N 1
ATOM 831 C CA . THR A 1 106 ? 1.932 -16.168 2.987 1.00 96.19 106 THR A CA 1
ATOM 832 C C . THR A 1 106 ? 1.847 -16.433 1.497 1.00 96.19 106 THR A C 1
ATOM 834 O O . THR A 1 106 ? 0.949 -17.149 1.063 1.00 96.19 106 THR A O 1
ATOM 837 N N . VAL A 1 107 ? 2.753 -15.850 0.718 1.00 96.56 107 VAL A N 1
ATOM 838 C CA . VAL A 1 107 ? 2.735 -15.911 -0.746 1.00 96.56 107 VAL A CA 1
ATOM 839 C C . VAL A 1 107 ? 3.924 -16.693 -1.285 1.00 96.56 107 VAL A C 1
ATOM 841 O O . VAL A 1 107 ? 5.014 -16.641 -0.726 1.00 96.56 107 VAL A O 1
ATOM 844 N N . VAL A 1 108 ? 3.724 -17.414 -2.379 1.00 96.75 108 VAL A N 1
ATOM 845 C CA . VAL A 1 108 ? 4.745 -18.174 -3.094 1.00 96.75 108 VAL A CA 1
ATOM 846 C C . VAL A 1 108 ? 5.149 -17.405 -4.338 1.00 96.75 108 VAL A C 1
ATOM 848 O O . VAL A 1 108 ? 4.297 -17.053 -5.158 1.00 96.75 108 VAL A O 1
ATOM 851 N N . ALA A 1 109 ? 6.453 -17.167 -4.473 1.00 97.00 109 ALA A N 1
ATOM 852 C CA . ALA A 1 109 ? 7.002 -16.490 -5.636 1.00 97.00 109 ALA A CA 1
ATOM 853 C C . ALA A 1 109 ? 6.890 -17.390 -6.884 1.00 97.00 109 ALA A C 1
ATOM 855 O O . ALA A 1 109 ? 7.341 -18.543 -6.843 1.00 97.00 109 ALA A O 1
ATOM 856 N N . PRO A 1 110 ? 6.315 -16.894 -7.995 1.00 96.50 110 PRO A N 1
ATOM 857 C CA . PRO A 1 110 ? 6.163 -17.676 -9.223 1.00 96.50 110 PRO A CA 1
ATOM 858 C C . PRO A 1 110 ? 7.494 -17.878 -9.961 1.00 96.50 110 PRO A C 1
ATOM 860 O O . PRO A 1 110 ? 7.655 -18.844 -10.700 1.00 96.50 110 PRO A O 1
ATOM 863 N N . GLU A 1 111 ? 8.461 -16.990 -9.741 1.00 96.94 111 GLU A N 1
ATOM 864 C CA . GLU A 1 111 ? 9.776 -17.013 -10.372 1.00 96.94 111 GLU A CA 1
ATOM 865 C C . GLU A 1 111 ? 10.838 -16.420 -9.433 1.00 96.94 111 GLU A C 1
ATOM 867 O O . GLU A 1 111 ? 10.513 -15.719 -8.473 1.00 96.94 111 GLU A O 1
ATOM 872 N N . SER A 1 112 ? 12.114 -16.701 -9.707 1.00 98.31 112 SER A N 1
ATOM 873 C CA . SER A 1 112 ? 13.237 -16.134 -8.955 1.00 98.31 112 SER A CA 1
ATOM 874 C C . SER A 1 112 ? 13.633 -14.759 -9.497 1.00 98.31 112 SER A C 1
ATOM 876 O O . SER A 1 112 ? 13.582 -14.516 -10.706 1.00 98.31 112 SER A O 1
ATOM 878 N N . GLY A 1 113 ? 14.107 -13.880 -8.616 1.00 98.12 113 GLY A N 1
ATOM 879 C CA . GLY A 1 113 ? 14.678 -12.594 -9.006 1.00 98.12 113 GLY A CA 1
ATOM 880 C C . GLY A 1 113 ? 14.543 -11.518 -7.938 1.00 98.12 113 GLY A C 1
ATOM 881 O O . GLY A 1 113 ? 14.087 -11.770 -6.822 1.00 98.12 113 GLY A O 1
ATOM 882 N N . LYS A 1 114 ? 14.934 -10.298 -8.313 1.00 98.50 114 LYS A N 1
ATOM 883 C CA . LYS A 1 114 ? 14.743 -9.093 -7.505 1.00 98.50 114 LYS A CA 1
ATOM 884 C C . LYS A 1 114 ? 13.496 -8.357 -7.957 1.00 98.50 114 LYS A C 1
ATOM 886 O O . LYS A 1 114 ? 13.374 -8.008 -9.132 1.00 98.50 114 LYS A O 1
ATOM 891 N N . PHE A 1 115 ? 12.608 -8.087 -7.019 1.00 98.56 115 PHE A N 1
ATOM 892 C CA . PHE A 1 115 ? 11.354 -7.389 -7.242 1.00 98.56 115 PHE A CA 1
ATOM 893 C C . PHE A 1 115 ? 11.269 -6.160 -6.352 1.00 98.56 115 PHE A C 1
ATOM 895 O O . PHE A 1 115 ? 11.973 -6.060 -5.354 1.00 98.56 115 PHE A O 1
ATOM 902 N N . ARG A 1 116 ? 10.398 -5.227 -6.708 1.00 98.62 116 ARG A N 1
ATOM 903 C CA . ARG A 1 116 ? 10.009 -4.101 -5.863 1.00 98.62 116 ARG A CA 1
ATOM 904 C C . ARG A 1 116 ? 8.543 -3.780 -6.101 1.00 98.62 116 ARG A C 1
ATOM 906 O O . ARG A 1 116 ? 8.020 -4.008 -7.192 1.00 98.62 116 ARG A O 1
ATOM 913 N N . PHE A 1 117 ? 7.885 -3.257 -5.079 1.00 98.81 117 PHE A N 1
ATOM 914 C CA . PHE A 1 117 ? 6.521 -2.761 -5.220 1.00 98.81 117 PHE A CA 1
ATOM 915 C C . PHE A 1 117 ? 6.521 -1.335 -5.757 1.00 98.81 117 PHE A C 1
ATOM 917 O O . PHE A 1 117 ? 7.422 -0.550 -5.453 1.00 98.81 117 PHE A O 1
ATOM 924 N N . VAL A 1 118 ? 5.494 -1.007 -6.535 1.00 98.88 118 VAL A N 1
ATOM 925 C CA . VAL A 1 118 ? 5.268 0.338 -7.064 1.00 98.88 118 VAL A CA 1
ATOM 926 C C . VAL A 1 118 ? 3.808 0.699 -6.859 1.00 98.88 118 VAL A C 1
ATOM 928 O O . VAL A 1 118 ? 2.932 -0.070 -7.242 1.00 98.88 118 VAL A O 1
ATOM 931 N N . GLY A 1 119 ? 3.509 1.838 -6.244 1.00 98.56 119 GLY A N 1
ATOM 932 C CA . GLY A 1 119 ? 2.130 2.104 -5.846 1.00 98.56 119 GLY A CA 1
ATOM 933 C C . GLY A 1 119 ? 1.892 3.449 -5.187 1.00 98.56 119 GLY A C 1
ATOM 934 O O . GLY A 1 119 ? 2.795 4.281 -5.075 1.00 98.56 119 GLY A O 1
ATOM 935 N N . ALA A 1 120 ? 0.656 3.634 -4.745 1.00 98.38 120 ALA A N 1
ATOM 936 C CA . ALA A 1 120 ? 0.218 4.755 -3.927 1.00 98.38 120 ALA A CA 1
ATOM 937 C C . ALA A 1 120 ? -1.061 4.375 -3.168 1.00 98.38 120 ALA A C 1
ATOM 939 O O . ALA A 1 120 ? -1.866 3.577 -3.662 1.00 98.38 120 ALA A O 1
ATOM 940 N N . GLY A 1 121 ? -1.227 4.950 -1.978 1.00 96.44 121 GLY A N 1
ATOM 941 C CA . GLY A 1 121 ? -2.461 4.921 -1.199 1.00 96.44 121 GLY A CA 1
ATOM 942 C C . GLY A 1 121 ? -2.993 6.329 -0.939 1.00 96.44 121 GLY A C 1
ATOM 943 O O . GLY A 1 121 ? -2.231 7.269 -0.727 1.00 96.44 121 GLY A O 1
ATOM 944 N N . ASP A 1 122 ? -4.304 6.457 -0.944 1.00 92.25 122 ASP A N 1
ATOM 945 C CA . ASP A 1 122 ? -5.061 7.604 -0.472 1.00 92.25 122 ASP A CA 1
ATOM 946 C C . ASP A 1 122 ? -5.898 7.081 0.701 1.00 92.25 122 ASP A C 1
ATOM 948 O O . ASP A 1 122 ? -6.880 6.398 0.442 1.00 92.25 122 ASP A O 1
ATOM 952 N N . ASP A 1 123 ? -5.443 7.177 1.959 1.00 95.75 123 ASP A N 1
ATOM 953 C CA . ASP A 1 123 ? -4.295 7.989 2.415 1.00 95.75 123 ASP A CA 1
ATOM 954 C C . ASP A 1 123 ? -2.961 7.248 2.632 1.00 95.75 123 ASP A C 1
ATOM 956 O O . ASP A 1 123 ? -1.889 7.844 2.485 1.00 95.75 123 ASP A O 1
ATOM 960 N N . VAL A 1 124 ? -2.991 5.972 3.023 1.00 98.31 124 VAL A N 1
ATOM 961 C CA . VAL A 1 124 ? -1.794 5.209 3.434 1.00 98.31 124 VAL A CA 1
ATOM 962 C C . VAL A 1 124 ? -1.745 3.862 2.725 1.00 98.31 124 VAL A C 1
ATOM 964 O O . VAL A 1 124 ? -2.748 3.152 2.682 1.00 98.31 124 VAL A O 1
ATOM 967 N N . LEU A 1 125 ? -0.562 3.469 2.245 1.00 98.75 125 LEU A N 1
ATOM 968 C CA . LEU A 1 125 ? -0.263 2.113 1.777 1.00 98.75 125 LEU A CA 1
ATOM 969 C C . LEU A 1 125 ? 1.150 1.706 2.212 1.00 98.75 125 LEU A C 1
ATOM 971 O O . LEU A 1 125 ? 2.139 2.285 1.759 1.00 98.75 125 LEU A O 1
ATOM 975 N N . VAL A 1 126 ? 1.242 0.676 3.056 1.00 98.81 126 VAL A N 1
ATOM 976 C CA . VAL A 1 126 ? 2.510 0.105 3.536 1.00 98.81 126 VAL A CA 1
ATOM 977 C C . VAL A 1 126 ? 2.536 -1.390 3.254 1.00 98.81 126 VAL A C 1
ATOM 979 O O . VAL A 1 126 ? 1.557 -2.086 3.525 1.00 98.81 126 VAL A O 1
ATOM 982 N N . VAL A 1 127 ? 3.661 -1.903 2.753 1.00 98.88 127 VAL A N 1
ATOM 983 C CA . VAL A 1 127 ? 3.863 -3.342 2.532 1.00 98.88 127 VAL A CA 1
ATOM 984 C C . VAL A 1 127 ? 5.060 -3.834 3.327 1.00 98.88 127 VAL A C 1
ATOM 986 O O . VAL A 1 127 ? 6.187 -3.351 3.159 1.00 98.88 127 VAL A O 1
ATOM 989 N N . ARG A 1 128 ? 4.817 -4.859 4.142 1.00 98.69 128 ARG A N 1
ATOM 990 C CA . ARG A 1 128 ? 5.849 -5.666 4.780 1.00 98.69 128 ARG A CA 1
ATOM 991 C C . ARG A 1 128 ? 5.929 -7.022 4.097 1.00 98.69 128 ARG A C 1
ATOM 993 O O . ARG A 1 128 ? 4.961 -7.776 4.039 1.00 98.69 128 ARG A O 1
ATOM 1000 N N . PHE A 1 129 ? 7.110 -7.328 3.578 1.00 98.44 129 PHE A N 1
ATOM 1001 C CA . PHE A 1 129 ? 7.406 -8.567 2.878 1.00 98.44 129 PHE A CA 1
ATOM 1002 C C . PHE A 1 129 ? 8.565 -9.269 3.570 1.00 98.44 129 PHE A C 1
ATOM 1004 O O . PHE A 1 129 ? 9.598 -8.664 3.850 1.00 98.44 129 PHE A O 1
ATOM 1011 N N . ASN A 1 130 ? 8.388 -10.552 3.877 1.00 97.25 130 ASN A N 1
ATOM 1012 C CA . ASN A 1 130 ? 9.391 -11.358 4.566 1.00 97.25 130 ASN A CA 1
ATOM 1013 C C . ASN A 1 130 ? 9.932 -10.708 5.859 1.00 97.25 130 ASN A C 1
ATOM 1015 O O . ASN A 1 130 ? 11.126 -10.752 6.149 1.00 97.25 130 ASN A O 1
ATOM 1019 N N . GLY A 1 131 ? 9.047 -10.060 6.623 1.00 96.12 131 GLY A N 1
ATOM 1020 C CA . GLY A 1 131 ? 9.397 -9.404 7.882 1.00 96.12 131 GLY A CA 1
ATOM 1021 C C . GLY A 1 131 ? 10.023 -8.010 7.748 1.00 96.12 131 GLY A C 1
ATOM 1022 O O . GLY A 1 131 ? 10.261 -7.381 8.780 1.00 96.12 131 GLY A O 1
ATOM 1023 N N . GLN A 1 132 ? 10.223 -7.492 6.533 1.00 97.19 132 GLN A N 1
ATOM 1024 C CA . GLN A 1 132 ? 10.803 -6.169 6.274 1.00 97.19 132 GLN A CA 1
ATOM 1025 C C . GLN A 1 132 ? 9.792 -5.234 5.607 1.00 97.19 132 GLN A C 1
ATOM 1027 O O . GLN A 1 132 ? 9.095 -5.640 4.680 1.00 97.19 132 GLN A O 1
ATOM 1032 N N . ASN A 1 133 ? 9.716 -3.976 6.051 1.00 98.44 133 ASN A N 1
ATOM 1033 C CA . ASN A 1 133 ? 8.954 -2.955 5.330 1.00 98.44 133 ASN A CA 1
ATOM 1034 C C . ASN A 1 133 ? 9.695 -2.643 4.023 1.00 98.44 133 ASN A C 1
ATOM 1036 O O . ASN A 1 133 ? 10.820 -2.151 4.062 1.00 98.44 133 ASN A O 1
ATOM 1040 N N . VAL A 1 134 ? 9.076 -2.948 2.884 1.00 98.44 134 VAL A N 1
ATOM 1041 C CA . VAL A 1 134 ? 9.680 -2.792 1.545 1.00 98.44 134 VAL A CA 1
ATOM 1042 C C . VAL A 1 134 ? 8.995 -1.707 0.714 1.00 98.44 134 VAL A C 1
ATOM 1044 O O . VAL A 1 134 ? 9.484 -1.334 -0.353 1.00 98.44 134 VAL A O 1
ATOM 1047 N N . PHE A 1 135 ? 7.861 -1.192 1.190 1.00 98.88 135 PHE A N 1
ATOM 1048 C CA . PHE A 1 135 ? 7.085 -0.160 0.516 1.00 98.88 135 PHE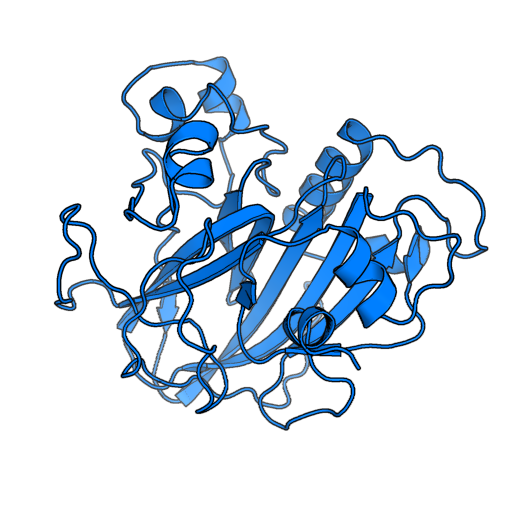 A CA 1
ATOM 1049 C C . PHE A 1 135 ? 6.298 0.682 1.524 1.00 98.88 135 PHE A C 1
ATOM 1051 O O . PHE A 1 135 ? 5.713 0.124 2.453 1.00 98.88 135 PHE A O 1
ATOM 1058 N N . ASP A 1 136 ? 6.263 1.999 1.320 1.00 98.62 136 ASP A N 1
ATOM 1059 C CA . ASP A 1 136 ? 5.501 2.959 2.124 1.00 98.62 136 ASP A CA 1
ATOM 1060 C C . ASP A 1 136 ? 5.259 4.264 1.345 1.00 98.62 136 ASP A C 1
ATOM 1062 O O . ASP A 1 136 ? 6.137 5.139 1.270 1.00 98.62 136 ASP A O 1
ATOM 1066 N N . HIS A 1 137 ? 4.077 4.398 0.741 1.00 98.56 137 HIS A N 1
ATOM 1067 C CA . HIS A 1 137 ? 3.732 5.615 0.016 1.00 98.56 137 HIS A CA 1
ATOM 1068 C C 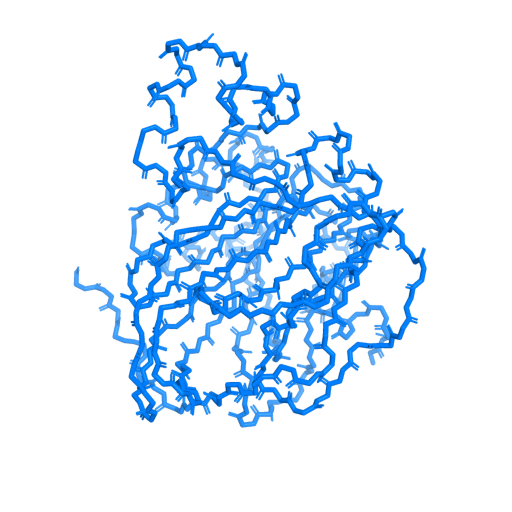. HIS A 1 137 ? 2.230 5.890 -0.085 1.00 98.56 137 HIS A C 1
ATOM 1070 O O . HIS A 1 137 ? 1.428 5.007 -0.381 1.00 98.56 137 HIS A O 1
ATOM 1076 N N . GLY A 1 138 ? 1.883 7.163 0.079 1.00 97.88 138 GLY A N 1
ATOM 1077 C CA . GLY A 1 138 ? 0.540 7.711 -0.024 1.00 97.88 138 GLY A CA 1
ATOM 1078 C C . GLY A 1 138 ? 0.534 9.189 0.359 1.00 97.88 138 GLY A C 1
ATOM 1079 O O . GLY A 1 138 ? 1.595 9.820 0.401 1.00 97.88 138 GLY A O 1
ATOM 1080 N N . PHE A 1 139 ? -0.631 9.742 0.689 1.00 97.69 139 PHE A N 1
ATOM 1081 C CA . PHE A 1 139 ? -0.739 11.074 1.304 1.00 97.69 139 PHE A CA 1
ATOM 1082 C C . PHE A 1 139 ? -0.069 11.132 2.678 1.00 97.69 139 PHE A C 1
ATOM 1084 O O . PHE A 1 139 ? 0.476 12.172 3.059 1.00 97.69 139 PHE A O 1
ATOM 1091 N N . THR A 1 140 ? -0.040 10.010 3.399 1.00 97.06 140 THR A N 1
ATOM 1092 C CA . THR A 1 140 ? 0.748 9.843 4.621 1.00 97.06 140 THR A CA 1
ATOM 1093 C C . THR A 1 140 ? 1.650 8.611 4.511 1.00 97.06 140 THR A C 1
ATOM 1095 O O . THR A 1 140 ? 1.194 7.526 4.160 1.00 97.06 140 THR A O 1
ATOM 1098 N N . GLN A 1 141 ? 2.931 8.760 4.857 1.00 97.62 141 GLN A N 1
ATOM 1099 C CA . GLN A 1 141 ? 3.838 7.627 5.038 1.00 97.62 141 GLN A CA 1
ATOM 1100 C C . GLN A 1 141 ? 3.598 6.962 6.391 1.00 97.62 141 GLN A C 1
ATOM 1102 O O . GLN A 1 141 ? 3.694 7.605 7.441 1.00 97.62 141 GLN A O 1
ATOM 1107 N N . GLY A 1 142 ? 3.318 5.665 6.369 1.00 97.69 142 GLY A N 1
ATOM 1108 C CA . GLY A 1 142 ? 3.012 4.899 7.563 1.00 97.69 142 GLY A CA 1
ATOM 1109 C C . GLY A 1 142 ? 4.219 4.687 8.468 1.00 97.69 142 GLY A C 1
ATOM 1110 O O . GLY A 1 142 ? 4.050 4.732 9.671 1.00 97.69 142 GLY A O 1
ATOM 1111 N N . THR A 1 143 ? 5.435 4.529 7.941 1.00 97.81 143 THR A N 1
ATOM 1112 C CA . THR A 1 143 ? 6.642 4.233 8.744 1.00 97.81 143 THR A CA 1
ATOM 1113 C C . THR A 1 143 ? 7.304 5.465 9.360 1.00 97.81 143 THR A C 1
ATOM 1115 O O . THR A 1 143 ? 8.122 5.334 10.268 1.00 97.81 143 THR A O 1
ATOM 1118 N N . THR A 1 144 ? 6.952 6.665 8.893 1.00 97.06 144 THR A N 1
ATOM 1119 C CA . THR A 1 144 ? 7.573 7.934 9.317 1.00 97.06 144 THR A CA 1
ATOM 1120 C C . THR A 1 144 ? 6.559 8.949 9.846 1.00 97.06 144 THR A C 1
ATOM 1122 O O . THR A 1 144 ? 6.964 9.974 10.389 1.00 97.06 144 THR A O 1
ATOM 1125 N N . ALA A 1 145 ? 5.255 8.673 9.702 1.00 95.94 145 ALA A N 1
ATOM 1126 C CA . ALA A 1 145 ? 4.147 9.608 9.928 1.00 95.94 145 ALA A CA 1
ATOM 1127 C C . ALA A 1 145 ? 4.214 10.891 9.067 1.00 95.94 145 ALA A C 1
ATOM 1129 O O . ALA A 1 145 ? 3.505 11.867 9.332 1.00 95.94 145 ALA A O 1
ATOM 1130 N N . LEU A 1 146 ? 5.041 10.909 8.014 1.00 96.31 146 LEU A N 1
ATOM 1131 C CA . LEU A 1 146 ? 5.198 12.065 7.138 1.00 96.31 146 LEU A CA 1
ATOM 1132 C C . LEU A 1 146 ? 3.933 12.291 6.300 1.00 96.31 146 LEU A C 1
ATOM 1134 O O . LEU A 1 146 ? 3.585 11.461 5.467 1.00 96.31 146 LEU A O 1
ATOM 1138 N N . TYR A 1 147 ? 3.314 13.465 6.428 1.00 96.62 147 TYR A N 1
ATOM 1139 C CA . TYR A 1 147 ? 2.330 13.939 5.450 1.00 96.62 147 TYR A CA 1
ATOM 1140 C C . TYR A 1 147 ? 3.047 14.414 4.176 1.00 96.62 147 TYR A C 1
ATOM 1142 O O . TYR A 1 147 ? 3.839 15.360 4.237 1.00 96.62 147 TYR A O 1
ATOM 1150 N N . VAL A 1 148 ? 2.808 13.762 3.041 1.00 97.69 148 VAL A N 1
ATOM 1151 C CA . VAL A 1 148 ? 3.586 13.906 1.797 1.00 97.69 148 VAL A CA 1
ATOM 1152 C C . VAL A 1 148 ? 3.309 15.195 1.008 1.00 97.69 148 VAL A C 1
ATOM 1154 O O . VAL A 1 148 ? 4.277 15.754 0.477 1.00 97.69 148 VAL A O 1
ATOM 1157 N N . PRO A 1 149 ? 2.070 15.720 0.917 1.00 97.44 149 PRO A N 1
ATOM 1158 C CA . PRO A 1 149 ? 1.803 16.912 0.119 1.00 97.44 149 PRO A CA 1
ATOM 1159 C C . PRO A 1 149 ? 2.720 18.096 0.443 1.00 97.44 149 PRO A C 1
ATOM 1161 O O . PRO A 1 149 ? 2.988 18.423 1.604 1.00 97.44 149 PRO A O 1
ATOM 1164 N N . GLY A 1 150 ? 3.247 18.709 -0.621 1.00 97.50 150 GLY A N 1
ATOM 1165 C CA . GLY A 1 150 ? 4.236 19.790 -0.554 1.00 97.50 150 GLY A CA 1
ATOM 1166 C C . GLY A 1 150 ? 5.680 19.348 -0.272 1.00 97.50 150 GLY A C 1
ATOM 1167 O O . GLY A 1 150 ? 6.557 20.203 -0.167 1.00 97.50 150 GLY A O 1
ATOM 1168 N N . LYS A 1 151 ? 5.957 18.041 -0.149 1.00 98.00 151 LYS A N 1
ATOM 1169 C CA . LYS A 1 151 ? 7.295 17.500 0.176 1.00 98.00 151 LYS A CA 1
ATOM 1170 C C . LYS A 1 151 ? 7.874 16.587 -0.907 1.00 98.00 151 LYS A C 1
ATOM 1172 O O . LYS A 1 151 ? 8.950 16.021 -0.728 1.00 98.00 151 LYS A O 1
ATOM 1177 N N . THR A 1 152 ? 7.195 16.462 -2.043 1.00 97.81 152 THR A N 1
ATOM 1178 C CA . THR A 1 152 ? 7.584 15.578 -3.153 1.00 97.81 152 THR A CA 1
ATOM 1179 C C . THR A 1 152 ? 8.945 15.934 -3.747 1.00 97.81 152 THR A C 1
ATOM 1181 O O . THR A 1 152 ? 9.713 15.033 -4.060 1.00 97.81 152 THR A O 1
ATOM 1184 N N . ASP A 1 153 ? 9.307 17.219 -3.822 1.00 97.94 153 ASP A N 1
ATOM 1185 C CA . ASP A 1 153 ? 10.640 17.643 -4.276 1.00 97.94 153 ASP A CA 1
ATOM 1186 C C . ASP A 1 153 ? 11.758 17.182 -3.348 1.00 97.94 153 ASP A C 1
ATOM 1188 O O . ASP A 1 153 ? 12.819 16.781 -3.819 1.00 97.94 153 ASP A O 1
ATOM 1192 N N . PHE A 1 154 ? 11.518 17.194 -2.037 1.00 98.44 154 PHE A N 1
ATOM 1193 C CA . PHE A 1 154 ? 12.463 16.632 -1.080 1.00 98.44 154 PHE A CA 1
ATOM 1194 C C . PHE A 1 154 ? 12.566 15.111 -1.247 1.00 98.44 154 PHE A C 1
ATOM 1196 O O . PHE A 1 154 ? 13.665 14.572 -1.368 1.00 98.44 154 PHE A O 1
ATOM 1203 N N . LEU A 1 155 ? 11.423 14.422 -1.331 1.00 98.12 155 LEU A N 1
ATOM 1204 C CA . LEU A 1 155 ? 11.383 12.970 -1.516 1.00 98.12 155 LEU A CA 1
ATOM 1205 C C . LEU A 1 155 ? 12.079 12.530 -2.811 1.00 98.12 155 LEU A C 1
ATOM 1207 O O . LEU A 1 155 ? 12.812 11.546 -2.801 1.00 98.12 155 LEU A O 1
ATOM 1211 N N . ALA A 1 156 ? 11.925 13.294 -3.892 1.00 98.00 156 ALA A N 1
ATOM 1212 C CA . ALA A 1 156 ? 12.578 13.066 -5.180 1.00 98.00 156 ALA A CA 1
ATOM 1213 C C . ALA A 1 156 ? 14.057 13.505 -5.219 1.00 98.00 156 ALA A C 1
ATOM 1215 O O . ALA A 1 156 ? 14.695 13.395 -6.264 1.00 98.00 156 ALA A O 1
ATOM 1216 N N . GLY A 1 157 ? 14.612 14.039 -4.124 1.00 97.69 157 GLY A N 1
ATOM 1217 C CA . GLY A 1 157 ? 15.990 14.543 -4.074 1.00 97.69 157 GLY A CA 1
ATOM 1218 C C . GLY A 1 157 ? 16.231 15.822 -4.882 1.00 97.69 157 GLY A C 1
ATOM 1219 O O . GLY A 1 157 ? 17.377 16.166 -5.155 1.00 97.69 157 GLY A O 1
ATOM 1220 N N . ARG A 1 158 ? 15.167 16.533 -5.272 1.00 97.69 158 ARG A N 1
ATOM 1221 C CA . ARG A 1 158 ? 15.223 17.826 -5.978 1.00 97.69 158 ARG A CA 1
ATOM 1222 C C . ARG A 1 158 ? 15.398 19.009 -5.025 1.00 97.69 158 ARG A C 1
ATOM 1224 O O . ARG A 1 158 ? 15.746 20.101 -5.463 1.00 97.69 158 ARG A O 1
ATOM 1231 N N . LYS A 1 159 ? 15.146 18.800 -3.731 1.00 97.31 159 LYS A N 1
ATOM 1232 C CA . LYS A 1 159 ? 15.300 19.792 -2.664 1.00 97.31 159 LYS A CA 1
ATOM 1233 C C . LYS A 1 159 ? 15.942 19.152 -1.438 1.00 97.31 159 LYS A C 1
ATOM 1235 O O . LYS A 1 159 ? 15.559 18.059 -1.036 1.00 97.31 159 LYS A O 1
ATOM 1240 N N . GLU A 1 160 ? 16.875 19.856 -0.809 1.00 96.94 160 GLU A N 1
ATOM 1241 C CA . GLU A 1 160 ? 17.427 19.451 0.483 1.00 96.94 160 GLU A CA 1
ATOM 1242 C C . GLU A 1 160 ? 16.584 19.994 1.640 1.00 96.94 160 GLU A C 1
ATOM 1244 O O . GLU A 1 160 ? 16.132 21.140 1.619 1.00 96.94 160 GLU A O 1
ATOM 1249 N N . ASP A 1 161 ? 16.404 19.176 2.674 1.00 97.69 161 ASP A N 1
ATOM 1250 C CA . ASP A 1 161 ? 15.786 19.577 3.934 1.00 97.69 161 ASP A CA 1
ATOM 1251 C C . ASP A 1 161 ? 16.322 18.675 5.054 1.00 97.69 161 ASP A C 1
ATOM 1253 O O . ASP A 1 161 ? 16.144 17.455 5.036 1.00 97.69 161 ASP A O 1
ATOM 1257 N N . ARG A 1 162 ? 17.042 19.265 6.016 1.00 97.06 162 ARG A N 1
ATOM 1258 C CA . ARG A 1 162 ? 17.727 18.502 7.071 1.00 97.06 162 ARG A CA 1
ATOM 1259 C C . ARG A 1 162 ? 16.764 17.871 8.066 1.00 97.06 162 ARG A C 1
ATOM 1261 O O . ARG A 1 162 ? 17.084 16.812 8.605 1.00 97.06 162 ARG A O 1
ATOM 1268 N N . ASP A 1 163 ? 15.632 18.505 8.340 1.00 96.69 163 ASP A N 1
ATOM 1269 C CA . ASP A 1 163 ? 14.689 18.000 9.334 1.00 96.69 163 ASP A CA 1
ATOM 1270 C C . ASP A 1 163 ? 13.799 16.925 8.722 1.00 96.69 163 ASP A C 1
ATOM 1272 O O . ASP A 1 163 ? 13.604 15.876 9.342 1.00 96.69 163 ASP A O 1
ATOM 1276 N N . LEU A 1 164 ? 13.400 17.089 7.456 1.00 96.88 164 LEU A N 1
ATOM 1277 C CA . LEU A 1 164 ? 12.776 15.999 6.707 1.00 96.88 164 LEU A CA 1
ATOM 1278 C C . LEU A 1 164 ? 13.734 14.815 6.532 1.00 96.88 164 LEU A C 1
ATOM 1280 O O . LEU A 1 164 ? 13.317 13.677 6.724 1.00 96.88 164 LEU A O 1
ATOM 1284 N N . ALA A 1 165 ? 15.026 15.048 6.267 1.00 96.88 165 ALA A N 1
ATOM 1285 C CA . ALA A 1 165 ? 16.024 13.976 6.174 1.00 96.88 165 ALA A CA 1
ATOM 1286 C C . ALA A 1 165 ? 16.174 13.172 7.473 1.00 96.88 165 ALA A C 1
ATOM 1288 O O . ALA A 1 165 ? 16.383 11.959 7.421 1.00 96.88 165 ALA A O 1
ATOM 1289 N N . LYS A 1 166 ? 16.053 13.817 8.641 1.00 96.25 166 LYS A N 1
ATOM 1290 C CA . LYS A 1 166 ? 16.002 13.108 9.930 1.00 96.25 166 LYS A CA 1
ATOM 1291 C C . LYS A 1 166 ? 14.691 12.344 10.093 1.00 96.25 166 LYS A C 1
ATOM 1293 O O . LYS A 1 166 ? 14.730 11.213 10.557 1.00 96.25 166 LYS A O 1
ATOM 1298 N N . MET A 1 167 ? 13.562 12.943 9.715 1.00 93.88 167 MET A N 1
ATOM 1299 C CA . MET A 1 167 ? 12.231 12.347 9.869 1.00 93.88 167 MET A CA 1
ATOM 1300 C C . MET A 1 167 ? 12.059 11.074 9.037 1.00 93.88 167 MET A C 1
ATOM 1302 O O . MET A 1 167 ? 11.517 10.092 9.531 1.00 93.88 167 MET A O 1
ATOM 1306 N N . VAL A 1 168 ? 12.544 11.069 7.793 1.00 95.75 168 VAL A N 1
ATOM 1307 C CA . VAL A 1 168 ? 12.419 9.898 6.906 1.00 95.75 168 VAL A CA 1
ATOM 1308 C C . VAL A 1 168 ? 13.513 8.853 7.122 1.00 95.75 168 VAL A C 1
ATOM 1310 O O . VAL A 1 168 ? 13.500 7.792 6.493 1.00 95.75 168 VAL A O 1
ATOM 1313 N N . ARG A 1 169 ? 14.478 9.123 8.008 1.00 91.62 169 ARG A N 1
ATOM 1314 C CA . ARG A 1 169 ? 15.550 8.179 8.323 1.00 91.62 169 ARG A CA 1
ATOM 1315 C C . ARG A 1 169 ? 14.952 6.931 8.975 1.00 91.62 169 ARG A C 1
ATOM 1317 O O . ARG A 1 169 ? 14.343 7.013 10.032 1.00 91.62 169 ARG A O 1
ATOM 1324 N N . GLY A 1 170 ? 15.195 5.771 8.369 1.00 85.00 170 GLY A N 1
ATOM 1325 C CA . GLY A 1 170 ? 14.671 4.488 8.852 1.00 85.00 170 GLY A CA 1
ATOM 1326 C C . GLY A 1 170 ? 13.274 4.140 8.332 1.00 85.00 170 GLY A C 1
ATOM 1327 O O . GLY A 1 170 ? 12.765 3.077 8.676 1.00 85.00 170 GLY A O 1
ATOM 1328 N N . GLY A 1 171 ? 12.676 4.989 7.487 1.00 93.31 171 GLY A N 1
ATOM 1329 C CA . GLY A 1 171 ? 11.477 4.632 6.733 1.00 93.31 171 GLY A CA 1
ATOM 1330 C C . GLY A 1 171 ? 11.745 3.530 5.701 1.00 93.31 171 GLY A C 1
ATOM 1331 O O . GLY A 1 171 ? 12.892 3.238 5.359 1.00 93.31 171 GLY A O 1
ATOM 1332 N N . ALA A 1 172 ? 10.676 2.926 5.180 1.00 95.50 172 ALA A N 1
ATOM 1333 C CA . ALA A 1 172 ? 10.779 1.808 4.231 1.00 95.50 172 ALA A CA 1
ATOM 1334 C C . ALA A 1 172 ? 11.346 2.202 2.852 1.00 95.50 172 ALA A C 1
ATOM 1336 O O . ALA A 1 172 ? 11.837 1.355 2.106 1.00 95.50 172 ALA A O 1
ATOM 1337 N N . MET A 1 173 ? 11.239 3.481 2.487 1.00 97.12 173 MET A N 1
ATOM 1338 C CA . MET A 1 173 ? 11.550 3.958 1.140 1.00 97.12 173 MET A CA 1
ATOM 1339 C C . MET A 1 173 ? 13.024 4.331 0.985 1.00 97.12 173 MET A C 1
ATOM 1341 O O . MET A 1 173 ? 13.609 5.015 1.826 1.00 97.12 173 MET A O 1
ATOM 1345 N N . LYS A 1 174 ? 13.619 3.937 -0.145 1.00 95.00 174 LYS A N 1
ATOM 1346 C CA . LYS A 1 174 ? 14.975 4.347 -0.516 1.00 95.00 174 LYS A CA 1
ATOM 1347 C C . LYS A 1 174 ? 14.951 5.764 -1.095 1.00 95.00 174 LYS A C 1
ATOM 1349 O O . LYS A 1 174 ? 14.283 6.010 -2.091 1.00 95.00 174 LYS A O 1
ATOM 1354 N N . MET A 1 175 ? 15.715 6.669 -0.488 1.00 95.12 175 MET A N 1
ATOM 1355 C CA . MET A 1 175 ? 15.885 8.045 -0.966 1.00 95.12 175 MET A CA 1
ATOM 1356 C C . MET A 1 175 ? 17.030 8.145 -2.001 1.00 95.12 175 MET A C 1
ATOM 1358 O O . MET A 1 175 ? 18.046 7.463 -1.828 1.00 95.12 175 MET A O 1
ATOM 1362 N N . PRO A 1 176 ? 16.925 9.012 -3.028 1.00 97.31 176 PRO A N 1
ATOM 1363 C CA . PRO A 1 176 ? 15.705 9.703 -3.448 1.00 97.31 176 PRO A CA 1
ATOM 1364 C C . PRO A 1 176 ? 14.670 8.721 -4.020 1.00 97.31 176 PRO A C 1
ATOM 1366 O O . PRO A 1 176 ? 15.024 7.734 -4.667 1.00 97.31 176 PRO A O 1
ATOM 1369 N N . ILE A 1 177 ? 13.392 9.009 -3.787 1.00 98.31 177 ILE A N 1
ATOM 1370 C CA . ILE A 1 177 ? 12.268 8.206 -4.268 1.00 98.31 177 ILE A CA 1
ATOM 1371 C C . ILE A 1 177 ? 12.047 8.495 -5.752 1.00 98.31 177 ILE A C 1
ATOM 1373 O O . ILE A 1 177 ? 11.930 9.645 -6.175 1.00 98.31 177 ILE A O 1
ATOM 1377 N N . THR A 1 178 ? 11.963 7.429 -6.545 1.00 98.44 178 THR A N 1
ATOM 1378 C CA . THR A 1 178 ? 11.511 7.514 -7.937 1.00 98.44 178 THR A CA 1
ATOM 1379 C C . THR A 1 178 ? 9.989 7.468 -7.977 1.00 98.44 178 THR A C 1
ATOM 1381 O O . THR A 1 178 ? 9.387 6.641 -7.292 1.00 98.44 178 THR A O 1
ATOM 1384 N N . PHE A 1 179 ? 9.383 8.321 -8.803 1.00 98.62 179 PHE A N 1
ATOM 1385 C CA . PHE A 1 179 ? 7.941 8.349 -9.023 1.00 98.62 179 PHE A CA 1
ATOM 1386 C C . PHE A 1 179 ? 7.605 8.053 -10.482 1.00 98.62 179 PHE A C 1
ATOM 1388 O O . PHE A 1 179 ? 8.172 8.663 -11.390 1.00 98.62 179 PHE A O 1
ATOM 1395 N N . TYR A 1 180 ? 6.656 7.149 -10.703 1.00 98.69 180 TYR A N 1
ATOM 1396 C CA . TYR A 1 180 ? 6.023 6.934 -11.998 1.00 98.69 180 TYR A CA 1
ATOM 1397 C C . TYR A 1 180 ? 4.697 7.674 -12.052 1.00 98.69 180 TYR A C 1
ATOM 1399 O O . TYR A 1 180 ? 3.845 7.533 -11.177 1.00 98.69 180 TYR A O 1
ATOM 1407 N N . GLN A 1 181 ? 4.528 8.463 -13.104 1.00 98.38 181 GLN A N 1
ATOM 1408 C CA . GLN A 1 181 ? 3.320 9.238 -13.352 1.00 98.38 181 GLN A CA 1
ATOM 1409 C C . GLN A 1 181 ? 2.583 8.676 -14.560 1.00 98.38 181 GLN A C 1
ATOM 1411 O O . GLN A 1 181 ? 3.220 8.239 -15.524 1.00 98.38 181 GLN A O 1
ATOM 1416 N N . TYR A 1 182 ? 1.255 8.715 -14.525 1.00 97.19 182 TYR A N 1
ATOM 1417 C CA . TYR A 1 182 ? 0.389 8.295 -15.625 1.00 97.19 182 TYR A CA 1
ATOM 1418 C C . TYR A 1 182 ? -0.718 9.325 -15.848 1.00 97.19 182 TYR A C 1
ATOM 1420 O O . TYR A 1 182 ? -1.107 10.040 -14.923 1.00 97.19 182 TYR A O 1
ATOM 1428 N N . ASP A 1 183 ? -1.267 9.375 -17.062 1.00 96.00 183 ASP A N 1
ATOM 1429 C CA . ASP A 1 183 ? -2.353 10.305 -17.408 1.00 96.00 183 ASP A CA 1
ATOM 1430 C C . ASP A 1 183 ? -3.633 10.059 -16.582 1.00 96.00 183 ASP A C 1
ATOM 1432 O O . ASP A 1 183 ? -4.446 10.965 -16.408 1.00 96.00 183 ASP A O 1
ATOM 1436 N N . THR A 1 184 ? -3.798 8.847 -16.042 1.00 95.25 184 THR A N 1
ATOM 1437 C CA . THR A 1 184 ? -4.938 8.406 -15.219 1.00 95.25 184 THR A CA 1
ATOM 1438 C C . THR A 1 184 ? -4.684 8.485 -13.708 1.00 95.25 184 THR A C 1
ATOM 1440 O O . THR A 1 184 ? -5.463 7.944 -12.929 1.00 95.25 184 THR A O 1
ATOM 1443 N N . THR A 1 185 ? -3.594 9.128 -13.273 1.00 96.44 185 THR A N 1
ATOM 1444 C CA . THR A 1 185 ? -3.240 9.306 -11.849 1.00 96.44 185 THR A CA 1
ATOM 1445 C C . THR A 1 185 ? -2.983 10.775 -11.518 1.00 96.44 185 THR A C 1
ATOM 1447 O O . THR A 1 185 ? -2.022 11.109 -10.829 1.00 96.44 185 THR A O 1
ATOM 1450 N N . ARG A 1 186 ? -3.793 11.691 -12.058 1.00 96.00 186 ARG A N 1
ATOM 1451 C CA . ARG A 1 186 ? -3.534 13.142 -12.042 1.00 96.00 186 ARG A CA 1
ATOM 1452 C C . ARG A 1 186 ? -3.473 13.695 -10.628 1.00 96.00 186 ARG A C 1
ATOM 1454 O O . ARG A 1 186 ? -2.556 14.459 -10.331 1.00 96.00 186 ARG A O 1
ATOM 1461 N N . ASN A 1 187 ? -4.413 13.296 -9.771 1.00 95.69 187 ASN A N 1
ATOM 1462 C CA . ASN A 1 187 ? -4.411 13.703 -8.370 1.00 95.69 187 ASN A CA 1
ATOM 1463 C C . ASN A 1 187 ? -3.120 13.241 -7.675 1.00 95.69 187 ASN A C 1
ATOM 1465 O O . ASN A 1 187 ? -2.394 14.073 -7.137 1.00 95.69 187 ASN A O 1
ATOM 1469 N N . TRP A 1 188 ? -2.751 11.962 -7.788 1.00 97.56 188 TRP A N 1
ATOM 1470 C CA . TRP A 1 188 ? -1.498 11.478 -7.204 1.00 97.56 188 TRP A CA 1
ATOM 1471 C C . TRP A 1 188 ? -0.247 12.151 -7.780 1.00 97.56 188 TRP A C 1
ATOM 1473 O O . TRP A 1 188 ? 0.653 12.509 -7.019 1.00 97.56 188 TRP A O 1
ATOM 1483 N N . ASN A 1 189 ? -0.195 12.397 -9.093 1.00 98.00 189 ASN A N 1
ATOM 1484 C CA . ASN A 1 189 ? 0.925 13.094 -9.735 1.00 98.00 189 ASN A CA 1
ATOM 1485 C C . ASN A 1 189 ? 1.139 14.487 -9.119 1.00 98.00 189 ASN A C 1
ATOM 1487 O O . ASN A 1 189 ? 2.278 14.888 -8.882 1.00 98.00 189 ASN A O 1
ATOM 1491 N N . GLN A 1 190 ? 0.046 15.210 -8.854 1.00 97.25 190 GLN A N 1
ATOM 1492 C CA . GLN A 1 190 ? 0.072 16.566 -8.303 1.00 97.25 190 GLN A CA 1
ATOM 1493 C C . GLN A 1 190 ? 0.332 16.581 -6.792 1.00 97.25 190 GLN A C 1
ATOM 1495 O O . GLN A 1 190 ? 1.119 17.394 -6.310 1.00 97.25 190 GLN A O 1
ATOM 1500 N N . SER A 1 191 ? -0.321 15.694 -6.043 1.00 96.81 191 SER A N 1
ATOM 1501 C CA . SER A 1 191 ? -0.350 15.749 -4.579 1.00 96.81 191 SER A CA 1
ATOM 1502 C C . SER A 1 191 ? 0.809 15.008 -3.921 1.00 96.81 191 SER A C 1
ATOM 1504 O O . SER A 1 191 ? 1.351 15.493 -2.928 1.00 96.81 191 SER A O 1
ATOM 1506 N N . ILE A 1 192 ? 1.204 13.853 -4.462 1.00 98.12 192 ILE A N 1
ATOM 1507 C CA . ILE A 1 192 ? 2.181 12.946 -3.832 1.00 98.12 192 ILE A CA 1
ATOM 1508 C C . ILE A 1 192 ? 3.326 12.524 -4.762 1.00 98.12 192 ILE A C 1
ATOM 1510 O O . ILE A 1 192 ? 4.236 11.818 -4.341 1.00 98.12 192 ILE A O 1
ATOM 1514 N N . GLY A 1 193 ? 3.349 13.043 -5.993 1.00 98.06 193 GLY A N 1
ATOM 1515 C CA . GLY A 1 193 ? 4.429 12.860 -6.964 1.00 98.06 193 GLY A CA 1
ATOM 1516 C C . GLY A 1 193 ? 4.167 11.757 -7.989 1.00 98.06 193 GLY A C 1
ATOM 1517 O O . GLY A 1 193 ? 4.842 11.732 -9.017 1.00 98.06 193 GLY A O 1
ATOM 1518 N N . GLY A 1 194 ? 3.167 10.905 -7.764 1.00 98.31 194 GLY A N 1
ATOM 1519 C CA . GLY A 1 194 ? 2.809 9.761 -8.604 1.00 98.31 194 GLY A CA 1
ATOM 1520 C C . GLY A 1 194 ? 2.844 8.461 -7.802 1.00 98.31 194 GLY A C 1
ATOM 1521 O O . GLY A 1 194 ? 2.723 8.472 -6.582 1.00 98.31 194 GLY A O 1
ATOM 1522 N N . LEU A 1 195 ? 3.030 7.333 -8.484 1.00 98.69 195 LEU A N 1
ATOM 1523 C CA . LEU A 1 195 ? 3.301 6.057 -7.830 1.00 98.69 195 LEU A CA 1
ATOM 1524 C C . LEU A 1 195 ? 4.775 5.994 -7.436 1.00 98.69 195 LEU A C 1
ATOM 1526 O O . LEU A 1 195 ? 5.645 6.102 -8.300 1.00 98.69 195 LEU A O 1
ATOM 1530 N N . ALA A 1 196 ? 5.072 5.785 -6.158 1.00 98.75 196 ALA A N 1
ATOM 1531 C CA . ALA A 1 196 ? 6.449 5.646 -5.701 1.00 98.75 196 ALA A CA 1
ATOM 1532 C C . ALA A 1 196 ? 7.007 4.258 -6.012 1.00 98.75 196 ALA A C 1
ATOM 1534 O O . ALA A 1 196 ? 6.280 3.267 -5.991 1.00 98.75 196 ALA A O 1
ATOM 1535 N N . VAL A 1 197 ? 8.316 4.186 -6.233 1.00 98.69 197 VAL A N 1
ATOM 1536 C CA . VAL A 1 197 ? 9.064 2.938 -6.397 1.00 98.69 197 VAL A CA 1
ATOM 1537 C C . VAL A 1 197 ? 9.689 2.539 -5.058 1.00 98.69 197 VAL A C 1
ATOM 1539 O O . VAL A 1 197 ? 10.489 3.287 -4.494 1.00 98.69 197 VAL A O 1
ATOM 1542 N N . GLY A 1 198 ? 9.305 1.370 -4.540 1.00 98.38 198 GLY A N 1
ATOM 1543 C CA . GLY A 1 198 ? 9.763 0.831 -3.257 1.00 98.38 198 GLY A CA 1
ATOM 1544 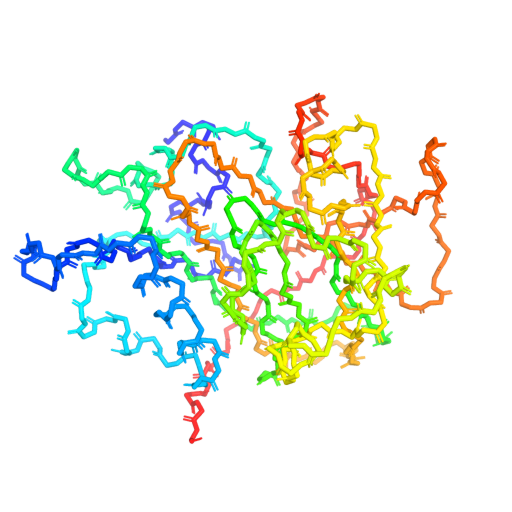C C . GLY A 1 198 ? 11.175 0.239 -3.274 1.00 98.38 198 GLY A C 1
ATOM 1545 O O . GLY A 1 198 ? 11.901 0.298 -4.271 1.00 98.38 198 GLY A O 1
ATOM 1546 N N . ALA A 1 199 ? 11.562 -0.356 -2.145 1.00 97.38 199 ALA A N 1
ATOM 1547 C CA . ALA A 1 199 ? 12.828 -1.064 -2.002 1.00 97.38 199 ALA A CA 1
ATOM 1548 C C . ALA A 1 199 ? 12.811 -2.412 -2.745 1.00 97.38 199 ALA A C 1
ATOM 1550 O O . ALA A 1 199 ? 11.777 -3.074 -2.851 1.00 97.38 199 ALA A O 1
ATOM 1551 N N . GLU A 1 200 ? 13.979 -2.830 -3.241 1.00 97.56 200 GLU A N 1
ATOM 1552 C CA . GLU A 1 200 ? 14.143 -4.171 -3.802 1.00 97.56 200 GLU A CA 1
ATOM 1553 C C . GLU A 1 200 ? 14.100 -5.240 -2.706 1.00 97.56 200 GLU A C 1
ATOM 1555 O O . GLU A 1 200 ? 14.701 -5.087 -1.642 1.00 97.56 200 GLU A O 1
ATOM 1560 N N . PHE A 1 201 ? 13.472 -6.366 -3.020 1.00 98.06 201 PHE A N 1
ATOM 1561 C CA . PHE A 1 201 ? 13.530 -7.607 -2.264 1.00 98.06 201 PHE A CA 1
ATOM 1562 C C . PHE A 1 201 ? 13.787 -8.780 -3.215 1.00 98.06 201 PHE A C 1
ATOM 1564 O O . PHE A 1 201 ? 13.409 -8.758 -4.386 1.00 98.06 201 PHE A O 1
ATOM 1571 N N . GLU A 1 202 ? 14.458 -9.814 -2.719 1.00 98.44 202 GLU A N 1
ATOM 1572 C CA . GLU A 1 202 ? 14.834 -10.983 -3.512 1.00 98.44 202 GLU A CA 1
ATOM 1573 C C . GLU A 1 202 ? 13.972 -12.192 -3.155 1.00 98.44 202 GLU A C 1
ATOM 1575 O O . GLU A 1 202 ? 13.716 -12.473 -1.981 1.00 98.44 202 GLU A O 1
ATOM 1580 N N . VAL A 1 203 ? 13.540 -12.924 -4.181 1.00 98.44 203 VAL A N 1
ATOM 1581 C CA . VAL A 1 203 ? 12.750 -14.145 -4.032 1.00 98.44 203 VAL A CA 1
ATOM 1582 C C . VAL A 1 203 ? 13.310 -15.288 -4.866 1.00 98.44 203 VAL A C 1
ATOM 1584 O O . VAL A 1 203 ? 13.958 -15.089 -5.894 1.00 98.44 203 VAL A O 1
ATOM 1587 N N . MET A 1 204 ? 13.018 -16.508 -4.423 1.00 98.31 204 MET A N 1
ATOM 1588 C CA . MET A 1 204 ? 13.277 -17.742 -5.154 1.00 98.31 204 MET A CA 1
ATOM 1589 C C . MET A 1 204 ? 11.950 -18.387 -5.536 1.00 98.31 204 MET A C 1
ATOM 1591 O O . MET A 1 204 ? 11.062 -18.519 -4.689 1.00 98.31 204 MET A O 1
ATOM 1595 N N . ALA A 1 205 ? 11.843 -18.831 -6.787 1.00 97.81 205 ALA A N 1
ATOM 1596 C CA . ALA A 1 205 ? 10.682 -19.548 -7.295 1.00 97.81 205 ALA A CA 1
ATOM 1597 C C . ALA A 1 205 ? 10.287 -20.701 -6.358 1.00 97.81 205 ALA A C 1
ATOM 1599 O O . ALA A 1 205 ? 11.137 -21.466 -5.896 1.00 97.81 205 ALA A O 1
ATOM 1600 N N . GLY A 1 206 ? 8.993 -20.815 -6.058 1.00 96.69 206 GLY A N 1
ATOM 1601 C CA . GLY A 1 206 ? 8.453 -21.871 -5.200 1.00 96.69 206 GLY A CA 1
ATOM 1602 C C . GLY A 1 206 ? 8.683 -21.676 -3.697 1.00 96.69 206 GLY A C 1
ATOM 1603 O O . GLY A 1 206 ? 8.111 -22.427 -2.908 1.00 96.69 206 GLY A O 1
ATOM 1604 N N . ARG A 1 207 ? 9.461 -20.671 -3.263 1.00 97.19 207 ARG A N 1
ATOM 1605 C CA . ARG A 1 207 ? 9.569 -20.331 -1.836 1.00 97.19 207 ARG A CA 1
ATOM 1606 C C . ARG A 1 207 ? 8.404 -19.466 -1.377 1.00 97.19 207 ARG A C 1
ATOM 1608 O O . ARG A 1 207 ? 7.903 -18.625 -2.121 1.00 97.19 207 ARG A O 1
ATOM 1615 N N . SER A 1 208 ? 8.011 -19.682 -0.126 1.00 96.38 208 SER A N 1
ATOM 1616 C CA . SER A 1 208 ? 6.933 -18.970 0.553 1.00 96.38 208 SER A CA 1
ATOM 1617 C C . SER A 1 208 ? 7.467 -17.827 1.422 1.00 96.38 208 SER A C 1
ATOM 1619 O O . SER A 1 208 ? 8.434 -18.024 2.161 1.00 96.38 208 SER A O 1
ATOM 1621 N N . TYR A 1 209 ? 6.792 -16.681 1.405 1.00 97.25 209 TYR A N 1
ATOM 1622 C CA . TYR A 1 209 ? 7.166 -15.463 2.120 1.00 97.25 209 TYR A CA 1
ATOM 1623 C C . TYR A 1 209 ? 5.948 -14.873 2.838 1.00 97.25 209 TYR A C 1
ATOM 1625 O O . TYR A 1 209 ? 4.885 -14.774 2.220 1.00 97.25 209 TYR A O 1
ATOM 1633 N N . PRO A 1 210 ? 6.051 -14.473 4.118 1.00 97.25 210 PRO A N 1
ATOM 1634 C CA . PRO A 1 210 ? 4.969 -13.746 4.764 1.00 97.25 210 PRO A CA 1
ATOM 1635 C C . PRO A 1 210 ? 4.791 -12.380 4.090 1.00 97.25 210 PRO A C 1
ATOM 1637 O O . PRO A 1 210 ? 5.773 -11.702 3.772 1.00 97.25 210 PRO A O 1
ATOM 1640 N N . LEU A 1 211 ? 3.535 -12.001 3.878 1.00 98.06 211 LEU A N 1
ATOM 1641 C CA . LEU A 1 211 ? 3.125 -10.737 3.280 1.00 98.06 211 LEU A CA 1
ATOM 1642 C C . LEU A 1 211 ? 2.065 -10.087 4.165 1.00 98.06 211 LEU A C 1
ATOM 1644 O O . LEU A 1 211 ? 1.066 -10.716 4.528 1.00 98.06 211 LEU A O 1
ATOM 1648 N N . GLU A 1 212 ? 2.282 -8.817 4.473 1.00 98.25 212 GLU A N 1
ATOM 1649 C CA . GLU A 1 212 ? 1.380 -7.987 5.257 1.00 98.25 212 GLU A CA 1
ATOM 1650 C C . GLU A 1 212 ? 1.228 -6.646 4.535 1.00 98.25 212 GLU A C 1
ATOM 1652 O O . GLU A 1 212 ? 2.220 -6.027 4.144 1.00 98.25 212 GLU A O 1
ATOM 1657 N N . ILE A 1 213 ? -0.011 -6.206 4.329 1.00 98.69 213 ILE A N 1
ATOM 1658 C CA . ILE A 1 213 ? -0.318 -4.934 3.677 1.00 98.69 213 ILE A CA 1
ATOM 1659 C C . ILE A 1 213 ? -1.245 -4.140 4.586 1.00 98.69 213 ILE A C 1
ATOM 1661 O O . ILE A 1 213 ? -2.286 -4.647 5.001 1.00 98.69 213 ILE A O 1
ATOM 1665 N N . LEU A 1 214 ? -0.868 -2.902 4.882 1.00 98.69 214 LEU A N 1
ATOM 1666 C CA . LEU A 1 214 ? -1.688 -1.957 5.627 1.00 98.69 214 LEU A CA 1
ATOM 1667 C C . LEU A 1 214 ? -2.173 -0.867 4.678 1.00 98.69 214 LEU A C 1
ATOM 1669 O O . LEU A 1 214 ? -1.361 -0.240 3.998 1.00 98.69 214 LEU A O 1
ATOM 1673 N N . ILE A 1 215 ? -3.481 -0.621 4.689 1.00 98.44 215 ILE A N 1
ATOM 1674 C CA . ILE A 1 215 ? -4.085 0.589 4.125 1.00 98.44 215 ILE A CA 1
ATOM 1675 C C . ILE A 1 215 ? -4.863 1.340 5.205 1.00 98.44 215 ILE A C 1
ATOM 1677 O O . ILE A 1 215 ? -5.361 0.732 6.157 1.00 98.44 215 ILE A O 1
ATOM 1681 N N . SER A 1 216 ? -4.952 2.659 5.086 1.00 97.81 216 SER A N 1
ATOM 1682 C CA . SER A 1 216 ? -5.667 3.496 6.053 1.00 97.81 216 SER A CA 1
ATOM 1683 C C . SER A 1 216 ? -6.155 4.793 5.415 1.00 97.81 216 SER A C 1
ATOM 1685 O O . SER A 1 216 ? -5.534 5.287 4.477 1.00 97.81 216 SER A O 1
ATOM 1687 N N . GLU A 1 217 ? -7.238 5.332 5.973 1.00 95.38 217 GLU A N 1
ATOM 1688 C CA . GLU A 1 217 ? -7.845 6.617 5.609 1.00 95.38 217 GLU A CA 1
ATOM 1689 C C . GLU A 1 217 ? -7.671 7.672 6.716 1.00 95.38 217 GLU A C 1
ATOM 1691 O O . GLU A 1 217 ? -8.115 7.461 7.855 1.00 95.38 217 GLU A O 1
ATOM 1696 N N . VAL A 1 218 ? -7.079 8.829 6.389 1.00 90.81 218 VAL A N 1
ATOM 1697 C CA . VAL A 1 218 ? -6.737 9.954 7.284 1.00 90.81 218 VAL A CA 1
ATOM 1698 C C . VAL A 1 218 ? -6.707 11.322 6.537 1.00 90.81 218 VAL A C 1
ATOM 1700 O O . VAL A 1 218 ? -5.636 11.719 6.072 1.00 90.81 218 VAL A O 1
ATOM 1703 N N . PRO A 1 219 ? -7.763 12.171 6.562 1.00 84.62 219 PRO A N 1
ATOM 1704 C CA . PRO A 1 219 ? -8.805 12.271 7.584 1.00 84.62 219 PRO A CA 1
ATOM 1705 C C . PRO A 1 219 ? -10.208 11.817 7.150 1.00 84.62 219 PRO A C 1
ATOM 1707 O O . PRO A 1 219 ? -11.113 11.935 7.979 1.00 84.62 219 PRO A O 1
ATOM 1710 N N . GLY A 1 220 ? -10.406 11.337 5.919 1.00 84.12 220 GLY A N 1
ATOM 1711 C CA . GLY A 1 220 ? -11.718 11.063 5.323 1.00 84.12 220 GLY A CA 1
ATOM 1712 C C . GLY A 1 220 ? -11.940 11.825 4.011 1.00 84.12 220 GLY A C 1
ATOM 1713 O O . GLY A 1 220 ? -11.436 12.935 3.840 1.00 84.12 220 GLY A O 1
ATOM 1714 N N . GLY A 1 221 ? -12.795 11.286 3.142 1.00 88.06 221 GLY A N 1
ATOM 1715 C CA . GLY A 1 221 ? -13.257 11.945 1.920 1.00 88.06 221 GLY A CA 1
ATOM 1716 C C . GLY A 1 221 ? -13.279 10.980 0.745 1.00 88.06 221 GLY A C 1
ATOM 1717 O O . GLY A 1 221 ? -14.288 10.308 0.508 1.00 88.06 221 GLY A O 1
ATOM 1718 N N . LEU A 1 222 ? -12.168 10.928 0.018 1.00 89.94 222 LEU A N 1
ATOM 1719 C CA . LEU A 1 222 ? -11.952 9.994 -1.078 1.00 89.94 222 LEU A CA 1
ATOM 1720 C C . LEU A 1 222 ? -10.914 8.960 -0.658 1.00 89.94 222 LEU A C 1
ATOM 1722 O O . LEU A 1 222 ? -10.014 9.279 0.097 1.00 89.94 222 LEU A O 1
ATOM 1726 N N . PHE A 1 223 ? -11.045 7.747 -1.178 1.00 93.19 223 PHE A N 1
ATOM 1727 C CA . PHE A 1 223 ? -10.089 6.672 -0.965 1.00 93.19 223 PHE A CA 1
ATOM 1728 C C . PHE A 1 223 ? -9.667 6.084 -2.311 1.00 93.19 223 PHE A C 1
ATOM 1730 O O . PHE A 1 223 ? -10.459 6.016 -3.258 1.00 93.19 223 PHE A O 1
ATOM 1737 N N . GLY A 1 224 ? -8.429 5.608 -2.385 1.00 94.62 224 GLY A N 1
ATOM 1738 C CA . GLY A 1 224 ? -7.890 4.885 -3.530 1.00 94.6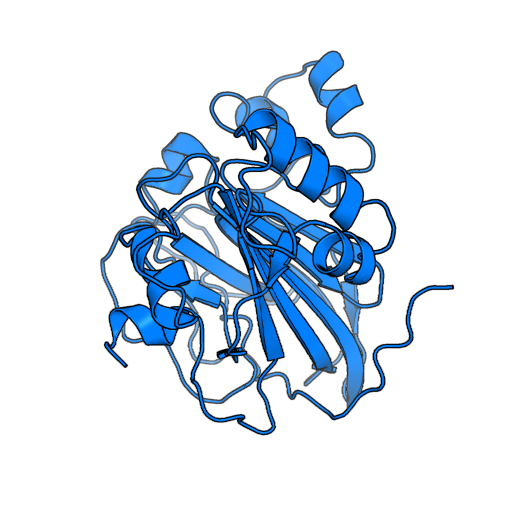2 224 GLY A CA 1
ATOM 1739 C C . GLY A 1 224 ? -6.591 4.178 -3.169 1.00 94.62 224 GLY A C 1
ATOM 1740 O O . GLY A 1 224 ? -5.849 4.615 -2.297 1.00 94.62 224 GLY A O 1
ATOM 1741 N N . ALA A 1 225 ? -6.283 3.070 -3.831 1.00 97.25 225 ALA A N 1
ATOM 1742 C CA . ALA A 1 225 ? -5.028 2.360 -3.603 1.00 97.25 225 ALA A CA 1
ATOM 1743 C C . ALA A 1 225 ? -4.652 1.510 -4.811 1.00 97.25 225 ALA A C 1
ATOM 1745 O O . ALA A 1 225 ? -5.480 0.770 -5.339 1.00 97.25 225 ALA A O 1
ATOM 1746 N N . ALA A 1 226 ? -3.388 1.552 -5.216 1.00 97.75 226 ALA A N 1
ATOM 1747 C CA . ALA A 1 226 ? -2.872 0.692 -6.272 1.00 97.75 226 ALA A CA 1
ATOM 1748 C C . ALA A 1 226 ? -1.517 0.108 -5.875 1.00 97.75 226 ALA A C 1
ATOM 1750 O O . ALA A 1 226 ? -0.622 0.842 -5.453 1.00 97.75 226 ALA A O 1
ATOM 1751 N N . LEU A 1 227 ? -1.365 -1.207 -6.051 1.00 98.56 227 LEU A N 1
ATOM 1752 C CA . LEU A 1 227 ? -0.118 -1.930 -5.818 1.00 98.56 227 LEU A CA 1
ATOM 1753 C C . LEU A 1 227 ? 0.284 -2.729 -7.066 1.00 98.56 227 LEU A C 1
ATOM 1755 O O . LEU A 1 227 ? -0.294 -3.767 -7.398 1.00 98.56 227 LEU A O 1
ATOM 1759 N N . LEU A 1 228 ? 1.303 -2.228 -7.752 1.00 98.69 228 LEU A N 1
ATOM 1760 C CA . LEU A 1 228 ? 1.980 -2.856 -8.881 1.00 98.69 228 LEU A CA 1
ATOM 1761 C C . LEU A 1 228 ? 3.254 -3.558 -8.396 1.00 98.69 228 LEU A C 1
ATOM 1763 O O . LEU A 1 228 ? 3.747 -3.305 -7.290 1.00 98.69 228 LEU A O 1
ATOM 1767 N N . ILE A 1 229 ? 3.818 -4.417 -9.240 1.00 98.69 229 ILE A N 1
ATOM 1768 C CA . ILE A 1 229 ? 5.093 -5.081 -8.973 1.00 98.69 229 ILE A CA 1
ATOM 1769 C C . ILE A 1 229 ? 6.030 -4.966 -10.173 1.00 98.69 229 ILE A C 1
ATOM 1771 O O . ILE A 1 229 ? 5.647 -5.196 -11.315 1.00 98.69 229 ILE A O 1
ATOM 1775 N N . GLU A 1 230 ? 7.282 -4.625 -9.902 1.00 98.50 230 GLU A N 1
ATOM 1776 C CA . GLU A 1 230 ? 8.340 -4.523 -10.898 1.00 98.50 230 GLU A CA 1
ATOM 1777 C C . GLU A 1 230 ? 9.406 -5.585 -10.615 1.00 98.50 230 GLU A C 1
ATOM 1779 O O . GLU A 1 230 ? 9.989 -5.627 -9.531 1.00 98.50 230 GLU A O 1
ATOM 1784 N N . LYS A 1 231 ? 9.698 -6.427 -11.607 1.00 98.19 231 LYS A N 1
ATOM 1785 C CA . LYS A 1 231 ? 10.921 -7.233 -11.671 1.00 98.19 231 LYS A CA 1
ATOM 1786 C C . LYS A 1 231 ? 12.079 -6.370 -12.167 1.00 98.19 231 LYS A C 1
ATOM 1788 O O . LYS A 1 231 ? 12.018 -5.814 -13.265 1.00 98.19 231 LYS A O 1
ATOM 1793 N N . SER A 1 232 ? 13.141 -6.294 -11.376 1.00 96.75 232 SER A N 1
ATOM 1794 C CA . SER A 1 232 ? 14.302 -5.448 -11.659 1.00 96.75 232 SER A CA 1
ATOM 1795 C C . SER A 1 232 ? 15.067 -5.967 -12.878 1.00 96.75 232 SER A C 1
ATOM 1797 O O . SER A 1 232 ? 15.355 -7.160 -12.979 1.00 96.75 232 SER A O 1
ATOM 1799 N N . GLY A 1 233 ? 15.385 -5.069 -13.813 1.00 95.12 233 GLY A N 1
ATOM 1800 C CA . GLY A 1 233 ? 16.068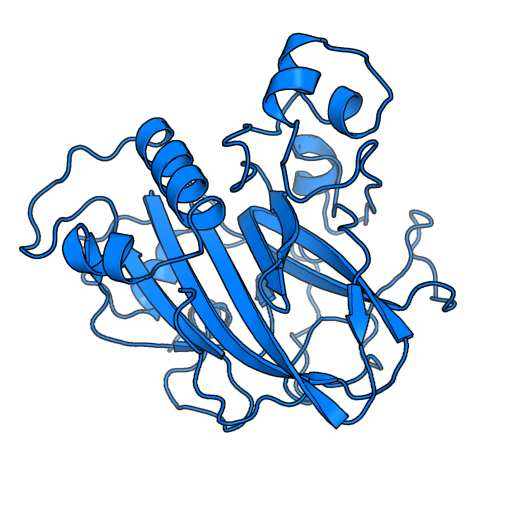 -5.398 -15.071 1.00 95.12 233 GLY A CA 1
ATOM 1801 C C . GLY A 1 233 ? 15.167 -5.974 -16.171 1.00 95.12 233 GLY A C 1
ATOM 1802 O O . GLY A 1 233 ? 15.650 -6.208 -17.277 1.00 95.12 233 GLY A O 1
ATOM 1803 N N . ALA A 1 234 ? 13.873 -6.187 -15.910 1.00 96.69 234 ALA A N 1
ATOM 1804 C CA . ALA A 1 234 ? 12.923 -6.544 -16.958 1.00 96.69 234 ALA A CA 1
ATOM 1805 C C . ALA A 1 234 ? 12.573 -5.327 -17.834 1.00 96.69 234 ALA A C 1
ATOM 1807 O O . ALA A 1 234 ? 12.696 -4.175 -17.416 1.00 96.69 234 ALA A O 1
ATOM 1808 N N . SER A 1 235 ? 12.137 -5.593 -19.065 1.00 96.31 235 SER A N 1
ATOM 1809 C CA . SER A 1 235 ? 11.655 -4.565 -19.991 1.00 96.31 235 SER A CA 1
ATOM 1810 C C . SER A 1 235 ? 10.133 -4.519 -19.982 1.00 96.31 235 SER A C 1
ATOM 1812 O O . SER A 1 235 ? 9.488 -5.560 -20.076 1.00 96.31 235 SER A O 1
ATOM 1814 N N . TYR A 1 236 ? 9.578 -3.311 -19.926 1.00 97.50 236 TYR A N 1
ATOM 1815 C CA . TYR A 1 236 ? 8.138 -3.060 -19.941 1.00 97.50 236 TYR A CA 1
ATOM 1816 C C . TYR A 1 236 ? 7.790 -2.103 -21.077 1.00 97.50 236 TYR A C 1
ATOM 1818 O O . TYR A 1 236 ? 8.591 -1.232 -21.437 1.00 97.50 236 TYR A O 1
ATOM 1826 N N . SER A 1 237 ? 6.576 -2.223 -21.618 1.00 97.62 237 SER A N 1
ATOM 1827 C CA . SER A 1 237 ? 6.017 -1.170 -22.468 1.00 97.62 237 SER A CA 1
ATOM 1828 C C . SER A 1 237 ? 5.938 0.144 -21.692 1.00 97.62 237 SER A C 1
ATOM 1830 O O . SER A 1 237 ? 5.753 0.135 -20.476 1.00 97.62 237 SER A O 1
ATOM 1832 N N . LYS A 1 238 ? 6.049 1.276 -22.385 1.00 98.12 238 LYS A N 1
ATOM 1833 C CA . LYS A 1 238 ? 5.968 2.602 -21.764 1.00 98.12 238 LYS A CA 1
ATOM 1834 C C . LYS A 1 238 ? 4.607 3.239 -22.010 1.00 98.12 238 LYS A C 1
ATOM 1836 O O . LYS A 1 238 ? 4.053 3.115 -23.100 1.00 98.12 238 LYS A O 1
ATOM 1841 N N . ALA A 1 239 ? 4.102 3.943 -21.005 1.00 96.94 239 ALA A N 1
ATOM 1842 C CA . ALA A 1 239 ? 2.986 4.863 -21.154 1.00 96.94 239 ALA A CA 1
ATOM 1843 C C . ALA A 1 239 ? 3.415 6.123 -21.934 1.00 96.94 239 ALA A C 1
ATOM 1845 O O . ALA A 1 239 ? 4.606 6.366 -22.146 1.00 96.94 239 ALA A O 1
ATOM 1846 N N . SER A 1 240 ? 2.441 6.955 -22.308 1.00 96.31 240 SER A N 1
ATOM 1847 C CA . SER A 1 240 ? 2.635 8.288 -22.912 1.00 96.31 240 SER A CA 1
ATOM 1848 C C . SER A 1 240 ? 3.590 9.179 -22.109 1.00 96.31 240 SER A C 1
ATOM 1850 O O . SER A 1 240 ? 4.364 9.940 -22.682 1.00 96.31 240 SER A O 1
ATOM 1852 N N . THR A 1 241 ? 3.577 9.041 -20.784 1.00 96.88 241 THR A N 1
ATOM 1853 C CA . THR A 1 241 ? 4.435 9.760 -19.833 1.00 96.88 241 THR A CA 1
ATOM 1854 C C . THR A 1 241 ? 5.881 9.252 -19.790 1.00 96.88 241 THR A C 1
ATOM 1856 O O . THR A 1 241 ? 6.720 9.836 -19.110 1.00 96.88 241 THR A O 1
ATOM 1859 N N . GLY A 1 242 ? 6.188 8.144 -20.471 1.00 97.88 242 GLY A N 1
ATOM 1860 C CA . GLY A 1 242 ? 7.483 7.464 -20.417 1.00 97.88 242 GLY A CA 1
ATOM 1861 C C . GLY A 1 242 ? 7.647 6.485 -19.246 1.00 97.88 242 GLY A C 1
ATOM 1862 O O . GLY A 1 242 ? 8.604 5.705 -19.262 1.00 97.88 242 GLY A O 1
ATOM 1863 N N . SER A 1 243 ? 6.720 6.477 -18.278 1.00 98.31 243 SER A N 1
ATOM 1864 C CA . SER A 1 243 ? 6.681 5.504 -17.175 1.00 98.31 243 SER A CA 1
ATOM 1865 C C . SER A 1 243 ? 6.445 4.076 -17.690 1.00 98.31 243 SER A C 1
ATOM 1867 O O . SER A 1 243 ? 5.712 3.901 -18.669 1.00 98.31 243 SER A O 1
ATOM 1869 N N . PRO A 1 244 ? 7.021 3.039 -17.055 1.00 98.38 244 PRO A N 1
ATOM 1870 C CA . PRO A 1 244 ? 6.749 1.653 -17.425 1.00 98.38 244 PRO A CA 1
ATOM 1871 C C . PRO A 1 244 ? 5.305 1.265 -17.084 1.00 98.38 244 PRO A C 1
ATOM 1873 O O . PRO A 1 244 ? 4.793 1.626 -16.033 1.00 98.38 244 PRO A O 1
ATOM 1876 N N . VAL A 1 245 ? 4.653 0.490 -17.945 1.00 98.06 245 VAL A N 1
ATOM 1877 C CA . VAL A 1 245 ? 3.365 -0.145 -17.644 1.00 98.06 245 VAL A CA 1
ATOM 1878 C C . VAL A 1 245 ? 3.659 -1.460 -16.931 1.00 98.06 245 VAL A C 1
ATOM 1880 O O . VAL A 1 245 ? 4.063 -2.438 -17.557 1.00 98.06 245 VAL A O 1
ATOM 1883 N N . LEU A 1 246 ? 3.521 -1.448 -15.606 1.00 98.44 246 LEU A N 1
ATOM 1884 C CA . LEU A 1 246 ? 3.862 -2.573 -14.736 1.00 98.44 246 LEU A CA 1
ATOM 1885 C C . LEU A 1 246 ? 2.661 -3.497 -14.504 1.00 98.44 246 LEU A C 1
ATOM 1887 O O . LEU A 1 246 ? 1.517 -3.040 -14.530 1.00 98.44 246 LEU A O 1
ATOM 1891 N N . PRO A 1 247 ? 2.880 -4.788 -14.221 1.00 97.56 247 PRO A N 1
ATOM 1892 C CA . PRO A 1 247 ? 1.802 -5.670 -13.806 1.00 97.56 247 PRO A CA 1
ATOM 1893 C C . PRO A 1 247 ? 1.286 -5.353 -12.397 1.00 97.56 247 PRO A C 1
ATOM 1895 O O . PRO A 1 247 ? 2.016 -4.865 -11.531 1.00 97.56 247 PRO A O 1
ATOM 1898 N N . LEU A 1 248 ? 0.024 -5.708 -12.144 1.00 97.06 248 LEU A N 1
ATOM 1899 C CA . LEU A 1 248 ? -0.545 -5.715 -10.794 1.00 97.06 248 LEU A CA 1
ATOM 1900 C C . LEU A 1 248 ? 0.159 -6.759 -9.926 1.00 97.06 248 LEU A C 1
ATOM 1902 O O . LEU A 1 248 ? 0.385 -7.888 -10.373 1.00 97.06 248 LEU A O 1
ATOM 1906 N N . PHE A 1 249 ? 0.397 -6.435 -8.654 1.00 97.81 249 PHE A N 1
ATOM 1907 C CA . PHE A 1 249 ? 0.613 -7.494 -7.678 1.00 97.81 249 PHE A CA 1
ATOM 1908 C C . PHE A 1 249 ? -0.725 -8.190 -7.408 1.00 97.81 249 PHE A C 1
ATOM 1910 O O . PHE A 1 249 ? -1.664 -7.575 -6.894 1.00 97.81 249 PHE A O 1
ATOM 1917 N N . ARG A 1 250 ? -0.822 -9.467 -7.785 1.00 96.25 250 ARG A N 1
ATOM 1918 C CA . ARG A 1 250 ? -2.067 -10.236 -7.708 1.00 96.25 250 ARG A CA 1
ATOM 1919 C C . ARG A 1 250 ? -1.836 -11.687 -7.318 1.00 96.25 250 ARG A C 1
ATOM 1921 O O . ARG A 1 250 ? -0.804 -12.276 -7.654 1.00 96.25 250 ARG A O 1
ATOM 1928 N N . LEU A 1 251 ? -2.836 -12.247 -6.648 1.00 95.75 251 LEU A N 1
ATOM 1929 C CA . LEU A 1 251 ? -2.837 -13.612 -6.131 1.00 95.75 251 LEU A CA 1
ATOM 1930 C C . LEU A 1 251 ? -3.752 -14.562 -6.913 1.00 95.75 251 LEU A C 1
ATOM 1932 O O . LEU A 1 251 ? -3.735 -15.767 -6.690 1.00 95.75 251 LEU A O 1
ATOM 1936 N N . ASP A 1 252 ? -4.529 -14.035 -7.857 1.00 93.31 252 ASP A N 1
ATOM 1937 C CA . ASP A 1 252 ? -5.366 -14.831 -8.745 1.00 93.31 252 ASP A CA 1
ATOM 1938 C C . ASP A 1 252 ? -5.272 -14.367 -10.211 1.00 93.31 252 ASP A C 1
ATOM 1940 O O . ASP A 1 252 ? -4.623 -13.375 -10.568 1.00 93.31 252 ASP A O 1
ATOM 1944 N N . GLY A 1 253 ? -5.925 -15.138 -11.083 1.00 91.75 253 GLY A N 1
ATOM 1945 C CA . GLY A 1 253 ? -6.003 -14.873 -12.516 1.00 91.75 253 GLY A CA 1
ATOM 1946 C C . GLY A 1 253 ? -6.912 -13.700 -12.894 1.00 91.75 253 GLY A C 1
ATOM 1947 O O . GLY A 1 253 ? -6.880 -13.268 -14.045 1.00 91.75 253 GLY A O 1
ATOM 1948 N N . THR A 1 254 ? -7.709 -13.180 -11.962 1.00 90.38 254 THR A N 1
ATOM 1949 C CA . THR A 1 254 ? -8.698 -12.149 -12.258 1.00 90.38 254 THR A CA 1
ATOM 1950 C C . THR A 1 254 ? -8.007 -10.801 -12.466 1.00 90.38 254 THR A C 1
ATOM 1952 O O . THR A 1 254 ? -6.971 -10.503 -11.864 1.00 90.38 254 THR A O 1
ATOM 1955 N N . LEU A 1 255 ? -8.601 -9.947 -13.303 1.00 91.25 255 LEU A N 1
ATOM 1956 C CA . LEU A 1 255 ? -8.132 -8.581 -13.547 1.00 91.25 255 LEU A CA 1
ATOM 1957 C C . LEU A 1 255 ? -9.222 -7.562 -13.173 1.00 91.25 255 LEU A C 1
ATOM 1959 O O . LEU A 1 255 ? -10.409 -7.865 -13.337 1.00 91.25 255 LEU A O 1
ATOM 1963 N N . PRO A 1 256 ? -8.866 -6.374 -12.642 1.00 88.50 256 PRO A N 1
ATOM 1964 C CA . PRO A 1 256 ? -9.822 -5.289 -12.467 1.00 88.50 256 PRO A CA 1
ATOM 1965 C C . PRO A 1 256 ? -10.420 -4.880 -13.817 1.00 88.50 256 PRO A C 1
ATOM 1967 O O . PRO A 1 256 ? -9.708 -4.902 -14.824 1.00 88.50 256 PRO A O 1
ATOM 1970 N N . PRO A 1 257 ? -11.691 -4.454 -13.869 1.00 83.06 257 PRO A N 1
ATOM 1971 C CA . PRO A 1 257 ? -12.245 -3.905 -15.097 1.00 83.06 257 PRO A CA 1
ATOM 1972 C C . PRO A 1 257 ? -11.423 -2.694 -15.553 1.00 83.06 257 PRO A C 1
ATOM 1974 O O . PRO A 1 257 ? -10.937 -1.909 -14.735 1.00 83.06 257 PRO A O 1
ATOM 1977 N N . ALA A 1 258 ? -11.279 -2.536 -16.868 1.00 78.44 258 ALA A N 1
ATOM 1978 C CA . ALA A 1 258 ? -10.656 -1.347 -17.429 1.00 78.44 258 ALA A CA 1
ATOM 1979 C C . ALA A 1 258 ? -11.432 -0.099 -16.982 1.00 78.44 258 ALA A C 1
ATOM 1981 O O . ALA A 1 258 ? -12.662 -0.068 -17.025 1.00 78.44 258 ALA A O 1
ATOM 1982 N N . THR A 1 259 ? -10.713 0.938 -16.564 1.00 84.88 259 THR A N 1
ATOM 1983 C CA . THR A 1 259 ? -11.313 2.174 -16.065 1.00 84.88 259 THR A CA 1
ATOM 1984 C C . THR A 1 259 ? -10.516 3.388 -16.524 1.00 84.88 259 THR A C 1
ATOM 1986 O O . THR A 1 259 ? -9.317 3.304 -16.783 1.00 84.88 259 THR A O 1
ATOM 1989 N N . LYS A 1 260 ? -11.212 4.520 -16.648 1.00 83.31 260 LYS A N 1
ATOM 1990 C CA . LYS A 1 260 ? -10.623 5.850 -16.869 1.00 83.31 260 LYS A CA 1
ATOM 1991 C C . LYS A 1 260 ? -10.755 6.745 -15.635 1.00 83.31 260 LYS A C 1
ATOM 1993 O O . LYS A 1 260 ? -10.532 7.949 -15.735 1.00 83.31 260 LYS A O 1
ATOM 1998 N N . ALA A 1 261 ? -11.194 6.177 -14.511 1.00 88.94 261 ALA A N 1
ATOM 1999 C CA . ALA A 1 261 ? -11.236 6.885 -13.243 1.00 88.94 261 ALA A CA 1
ATOM 2000 C C . ALA A 1 261 ? -9.837 7.404 -12.890 1.00 88.94 261 ALA A C 1
ATOM 2002 O O . ALA A 1 261 ? -8.829 6.809 -13.272 1.00 88.94 261 ALA A O 1
ATOM 2003 N N . ASP A 1 262 ? -9.791 8.526 -12.178 1.00 92.00 262 ASP A N 1
ATOM 2004 C CA . ASP A 1 262 ? -8.526 9.023 -11.652 1.00 92.00 262 ASP A CA 1
ATOM 2005 C C . ASP A 1 262 ? -7.979 8.061 -10.584 1.00 92.00 262 ASP A C 1
ATOM 2007 O O . ASP A 1 262 ? -8.717 7.245 -10.020 1.00 92.00 262 ASP A O 1
ATOM 2011 N N . ASN A 1 263 ? -6.679 8.158 -10.319 1.00 92.81 263 ASN A N 1
ATOM 2012 C CA . ASN A 1 263 ? -5.938 7.269 -9.421 1.00 92.81 263 ASN A CA 1
ATOM 2013 C C . ASN A 1 263 ? -6.026 5.775 -9.809 1.00 92.81 263 ASN A C 1
ATOM 2015 O O . ASN A 1 263 ? -5.895 4.887 -8.968 1.00 92.81 263 ASN A O 1
ATOM 2019 N N . ALA A 1 264 ? -6.208 5.489 -11.102 1.00 94.12 264 ALA A N 1
ATOM 2020 C CA . ALA A 1 264 ? -6.222 4.138 -11.657 1.00 94.12 264 ALA A CA 1
ATOM 2021 C C . ALA A 1 264 ? -5.073 3.981 -12.673 1.00 94.12 264 ALA A C 1
ATOM 2023 O O . ALA A 1 264 ? -5.250 4.268 -13.861 1.00 94.12 264 ALA A O 1
ATOM 2024 N N . PRO A 1 265 ? -3.864 3.571 -12.244 1.00 95.56 265 PRO A N 1
ATOM 2025 C CA . PRO A 1 265 ? -2.723 3.449 -13.147 1.00 95.56 265 PRO A CA 1
ATOM 2026 C C . PRO A 1 265 ? -2.977 2.357 -14.202 1.00 95.56 265 PRO A C 1
ATOM 2028 O O . PRO A 1 265 ? -3.618 1.347 -13.888 1.00 95.56 265 PRO A O 1
ATOM 2031 N N . PRO A 1 266 ? -2.480 2.512 -15.443 1.00 95.38 266 PRO A N 1
ATOM 2032 C CA . PRO A 1 266 ? -2.483 1.416 -16.402 1.00 95.38 266 PRO A CA 1
ATOM 2033 C C . PRO A 1 266 ? -1.628 0.264 -15.865 1.00 95.38 266 PRO A C 1
ATOM 2035 O O . PRO A 1 266 ? -0.646 0.488 -15.156 1.00 95.38 266 PRO A O 1
ATOM 2038 N N . TYR A 1 267 ? -1.983 -0.965 -16.227 1.00 95.75 267 TYR A N 1
ATOM 2039 C CA . TYR A 1 267 ? -1.245 -2.149 -15.807 1.00 95.75 267 TYR A CA 1
ATOM 2040 C C . TYR A 1 267 ? -1.087 -3.152 -16.952 1.00 95.75 267 TYR A C 1
ATOM 2042 O O . TYR A 1 267 ? -1.925 -3.218 -17.852 1.00 95.75 267 TYR A O 1
ATOM 2050 N N . ASP A 1 268 ? -0.017 -3.947 -16.903 1.00 95.69 268 ASP A N 1
ATOM 2051 C CA . ASP A 1 268 ? 0.186 -5.078 -17.813 1.00 95.69 268 ASP A CA 1
ATOM 2052 C C . ASP A 1 268 ? -0.635 -6.288 -17.323 1.00 95.69 268 ASP A C 1
ATOM 2054 O O . ASP A 1 268 ? -0.385 -6.794 -16.220 1.00 95.69 268 ASP A O 1
ATOM 2058 N N . PRO A 1 269 ? -1.623 -6.777 -18.098 1.00 93.81 269 PRO A N 1
ATOM 2059 C CA . PRO A 1 269 ? -2.453 -7.910 -17.692 1.00 93.81 269 PRO A CA 1
ATOM 2060 C C . PRO A 1 269 ? -1.693 -9.247 -17.663 1.00 93.81 269 PRO A C 1
ATOM 2062 O O . PRO A 1 269 ? -2.183 -10.212 -17.074 1.00 93.81 269 PRO A O 1
ATOM 2065 N N . ASN A 1 270 ? -0.505 -9.320 -18.272 1.00 93.50 270 ASN A N 1
ATOM 2066 C CA . ASN A 1 270 ? 0.264 -10.559 -18.431 1.00 93.50 270 ASN A CA 1
ATOM 2067 C C . ASN A 1 270 ? 1.238 -10.830 -17.277 1.00 93.50 270 ASN A C 1
ATOM 2069 O O . ASN A 1 270 ? 2.026 -11.772 -17.336 1.00 93.50 270 ASN A O 1
ATOM 2073 N N . GLY A 1 271 ? 1.179 -10.027 -16.212 1.00 92.62 271 GLY A N 1
ATOM 2074 C CA . GLY A 1 271 ? 1.992 -10.221 -15.019 1.00 92.62 271 GLY A CA 1
ATOM 2075 C C . GLY A 1 271 ? 1.796 -11.574 -14.345 1.00 92.62 271 GLY A C 1
ATOM 2076 O O . GLY A 1 271 ? 0.673 -12.091 -14.269 1.00 92.62 271 GLY A O 1
ATOM 2077 N N . SER A 1 272 ? 2.887 -12.097 -13.785 1.00 93.88 272 SER A N 1
ATOM 2078 C CA . SER A 1 272 ? 2.913 -13.335 -13.009 1.00 93.88 272 SER A CA 1
ATOM 2079 C C . SER A 1 272 ? 1.919 -13.299 -11.842 1.00 93.88 272 SER A C 1
ATOM 2081 O O . SER A 1 272 ? 1.869 -12.339 -11.073 1.00 93.88 272 SER A O 1
ATOM 2083 N N . VAL A 1 273 ? 1.151 -14.378 -11.687 1.00 96.06 273 VAL A N 1
ATOM 2084 C CA . VAL A 1 273 ? 0.238 -14.578 -10.554 1.00 96.06 273 VAL A CA 1
ATOM 2085 C C . VAL A 1 273 ? 1.003 -15.238 -9.415 1.00 96.06 273 VAL A C 1
ATOM 2087 O O . VAL A 1 273 ? 1.566 -16.322 -9.583 1.00 96.06 273 VAL A O 1
ATOM 2090 N N . TRP A 1 274 ? 1.026 -14.591 -8.255 1.00 96.19 274 TRP A N 1
ATOM 2091 C CA . TRP A 1 274 ? 1.578 -15.175 -7.035 1.00 96.19 274 TRP A CA 1
ATOM 2092 C C . TRP A 1 274 ? 0.531 -16.098 -6.413 1.00 96.19 274 TRP A C 1
ATOM 2094 O O . TRP A 1 274 ? -0.659 -15.905 -6.614 1.00 96.19 274 TRP A O 1
ATOM 2104 N N . LYS A 1 275 ? 0.941 -17.116 -5.659 1.00 93.81 275 LYS A N 1
ATOM 2105 C CA . LYS A 1 275 ? -0.021 -18.003 -4.978 1.00 93.81 275 LYS A CA 1
ATOM 2106 C C . LYS A 1 275 ? -0.010 -17.725 -3.494 1.00 93.81 275 LYS A C 1
ATOM 2108 O O . LYS A 1 275 ? 1.073 -17.606 -2.932 1.00 93.81 275 LYS A O 1
ATOM 2113 N N . ARG A 1 276 ? -1.162 -17.687 -2.834 1.00 92.00 276 ARG A N 1
ATOM 2114 C CA . ARG A 1 276 ? -1.189 -17.738 -1.367 1.00 92.00 276 ARG A CA 1
ATOM 2115 C C . ARG A 1 276 ? -1.193 -19.194 -0.911 1.00 92.00 276 ARG A C 1
ATOM 2117 O O . ARG A 1 276 ? -1.758 -20.065 -1.563 1.00 92.00 276 ARG A O 1
ATOM 2124 N N . VAL A 1 277 ? -0.521 -19.453 0.201 1.00 88.88 277 VAL A N 1
ATOM 2125 C CA . VAL A 1 277 ? -0.478 -20.757 0.866 1.00 88.88 277 VAL A CA 1
ATOM 2126 C C . VAL A 1 277 ? -0.868 -20.605 2.327 1.00 88.88 277 VAL A C 1
ATOM 2128 O O . VAL A 1 277 ? -0.707 -19.535 2.924 1.00 88.88 277 VAL A O 1
ATOM 2131 N N . ASP A 1 278 ? -1.348 -21.696 2.919 1.00 76.44 278 ASP A N 1
ATOM 2132 C CA . ASP A 1 278 ? -1.540 -21.790 4.360 1.00 76.44 278 ASP A CA 1
ATOM 2133 C C . ASP A 1 278 ? -0.183 -21.766 5.067 1.00 76.44 278 ASP A C 1
ATOM 2135 O O . ASP A 1 278 ? 0.505 -22.773 5.213 1.00 76.44 278 ASP A O 1
ATOM 2139 N N . GLY A 1 279 ? 0.230 -20.575 5.486 1.00 61.53 279 GLY A N 1
ATOM 2140 C CA . GLY A 1 279 ? 1.389 -20.376 6.342 1.00 61.53 279 GLY A CA 1
ATOM 2141 C C . GLY A 1 279 ? 0.955 -20.047 7.764 1.00 61.53 279 GLY A C 1
ATOM 2142 O O . GLY A 1 279 ? 0.048 -19.243 7.977 1.00 61.53 279 GLY A O 1
ATOM 2143 N N . LYS A 1 280 ? 1.651 -20.603 8.764 1.00 49.56 280 LYS A N 1
ATOM 2144 C CA . LYS A 1 280 ? 1.676 -19.977 10.090 1.00 49.56 280 LYS A CA 1
ATOM 2145 C C . LYS A 1 280 ? 2.438 -18.663 9.937 1.00 49.56 280 LYS A C 1
ATOM 2147 O O . LYS A 1 280 ? 3.658 -18.698 9.772 1.00 49.56 280 LYS A O 1
ATOM 2152 N N . ILE A 1 281 ? 1.745 -17.525 10.009 1.00 52.06 281 ILE A N 1
ATOM 2153 C CA . ILE A 1 281 ? 2.393 -16.244 10.311 1.00 52.06 281 ILE A CA 1
ATOM 2154 C C . ILE A 1 281 ? 3.052 -16.465 11.669 1.00 52.06 281 ILE A C 1
ATOM 2156 O O . ILE A 1 281 ? 2.362 -16.554 12.682 1.00 52.06 281 ILE A O 1
ATOM 2160 N N . ARG A 1 282 ? 4.369 -16.690 11.696 1.00 40.81 282 ARG A N 1
ATOM 2161 C CA . ARG A 1 282 ? 5.085 -16.765 12.968 1.00 40.81 282 ARG A CA 1
ATOM 2162 C C . ARG A 1 282 ? 5.003 -15.356 13.553 1.00 40.81 282 ARG A C 1
ATOM 2164 O O . ARG A 1 282 ? 5.492 -14.441 12.890 1.00 40.81 282 ARG A O 1
ATOM 2171 N N . PRO A 1 283 ? 4.371 -15.154 14.723 1.00 36.19 283 PRO A N 1
ATOM 2172 C CA . PRO A 1 283 ? 4.460 -13.873 15.401 1.00 36.19 283 PRO A CA 1
ATOM 2173 C C . PRO A 1 283 ? 5.947 -13.570 15.568 1.00 36.19 283 PRO A C 1
ATOM 2175 O O . PRO A 1 283 ? 6.701 -14.457 15.980 1.00 36.19 283 PRO A O 1
ATOM 2178 N N . GLY A 1 284 ? 6.373 -12.373 15.163 1.00 38.03 284 GLY A N 1
ATOM 2179 C CA . GLY A 1 284 ? 7.728 -11.916 15.443 1.00 38.03 284 GLY A CA 1
ATOM 2180 C C . GLY A 1 284 ? 8.001 -12.089 16.935 1.00 38.03 284 GLY A C 1
ATOM 2181 O O . GLY A 1 284 ? 7.166 -11.702 17.754 1.00 38.03 284 GLY A O 1
ATOM 2182 N N . ILE A 1 285 ? 9.112 -12.756 17.246 1.00 33.03 285 ILE A N 1
ATOM 2183 C CA . ILE A 1 285 ? 9.717 -12.738 18.581 1.00 33.03 285 ILE A CA 1
ATOM 2184 C C . ILE A 1 285 ? 10.169 -11.306 18.860 1.00 33.03 285 ILE A C 1
ATOM 2186 O O . ILE A 1 285 ? 10.706 -10.688 17.910 1.00 33.03 285 ILE A O 1
#

Radius of gyration: 17.63 Å; chains: 1; bounding box: 42×42×47 Å

InterPro domains:
  IPR011658 PA14 domain [PF07691] (90-185)
  IPR037524 PA14/GLEYA domain [PS51820] (48-243)

Organism: NCBI:txid2824561

pLDDT: mean 92.86, std 10.03, range [33.03, 98.88]

Foldseek 3Di:
DPPLLCLLAAQDDDQFWWKKKKWQQLAFCVRDGPVDALLNLLVVLQCCQVVQNDCCSRNRTTHIQPGIGTHFFNFRFKDFLVSHCVSSVHDPPRDSFSMKMKTKFKWFDQAWAKKWKWKEWQAWKWKDKQSATFDTHYCAGSNQRDRQFPCLCVLLVVDDDPVVVVSCVPGQADPNWDADAAPQAVVCCRGRNHITITHMDTDHGGDMMIMMMMHHHRGGTMIGIFIFMDGPPDDADAHPSRGGATATQGQDLDDDPDDSGHSGGHHDSPDDHMGTHDDDPPRDD